Protein AF-A0A2E3DJR0-F1 (afdb_monomer)

Structure (mmCIF, N/CA/C/O backbone):
data_AF-A0A2E3DJR0-F1
#
_entry.id   AF-A0A2E3DJR0-F1
#
loop_
_atom_site.group_PDB
_atom_site.id
_atom_site.type_symbol
_atom_site.label_atom_id
_atom_site.label_alt_id
_atom_site.label_comp_id
_atom_site.label_asym_id
_atom_site.label_entity_id
_atom_site.label_seq_id
_atom_site.pdbx_PDB_ins_code
_atom_site.Cartn_x
_atom_site.Cartn_y
_atom_site.Cartn_z
_atom_site.occupancy
_atom_site.B_iso_or_equiv
_atom_site.auth_seq_id
_atom_site.auth_comp_id
_atom_site.auth_asym_id
_atom_site.auth_atom_id
_atom_site.pdbx_PDB_model_num
ATOM 1 N N . MET A 1 1 ? 48.237 -4.328 -83.470 1.00 43.12 1 MET A N 1
ATOM 2 C CA . MET A 1 1 ? 49.110 -4.967 -82.461 1.00 43.12 1 MET A CA 1
ATOM 3 C C . MET A 1 1 ? 48.408 -4.864 -81.112 1.00 43.12 1 MET A C 1
ATOM 5 O O . MET A 1 1 ? 48.312 -3.779 -80.559 1.00 43.12 1 MET A O 1
ATOM 9 N N . MET A 1 2 ? 47.772 -5.953 -80.677 1.00 40.28 2 MET A N 1
ATOM 10 C CA . MET A 1 2 ? 46.901 -6.005 -79.496 1.00 40.28 2 MET A CA 1
ATOM 11 C C . MET A 1 2 ? 47.723 -6.075 -78.204 1.00 40.28 2 MET A C 1
ATOM 13 O O . MET A 1 2 ? 48.604 -6.924 -78.089 1.00 40.28 2 MET A O 1
ATOM 17 N N . LYS A 1 3 ? 47.372 -5.261 -77.202 1.00 45.25 3 LYS A N 1
ATOM 18 C CA . LYS A 1 3 ? 47.683 -5.527 -75.791 1.00 45.25 3 LYS A CA 1
ATOM 19 C C . LYS A 1 3 ? 46.388 -5.471 -74.976 1.00 45.25 3 LYS A C 1
ATOM 21 O O . LYS A 1 3 ? 45.690 -4.465 -74.969 1.00 45.25 3 LYS A O 1
ATOM 26 N N . ARG A 1 4 ? 46.064 -6.616 -74.366 1.00 49.66 4 ARG A N 1
ATOM 27 C CA . ARG A 1 4 ? 45.073 -6.809 -73.290 1.00 49.66 4 ARG A CA 1
ATOM 28 C C . ARG A 1 4 ? 45.644 -6.283 -71.955 1.00 49.66 4 ARG A C 1
ATOM 30 O O . ARG A 1 4 ? 46.810 -5.910 -71.936 1.00 49.66 4 ARG A O 1
ATOM 37 N N . PHE A 1 5 ? 44.841 -6.385 -70.884 1.00 45.59 5 PHE A N 1
ATOM 38 C CA . PHE A 1 5 ? 45.027 -5.974 -69.468 1.00 45.59 5 PHE A CA 1
ATOM 39 C C . PHE A 1 5 ? 44.335 -4.621 -69.162 1.00 45.59 5 PHE A C 1
ATOM 41 O O . PHE A 1 5 ? 44.555 -3.667 -69.885 1.00 45.59 5 PHE A O 1
ATOM 48 N N . GLN A 1 6 ? 43.464 -4.436 -68.157 1.00 49.47 6 GLN A N 1
ATOM 49 C CA . GLN A 1 6 ? 43.091 -5.269 -67.012 1.00 49.47 6 GLN A CA 1
ATOM 50 C C . GLN A 1 6 ? 41.784 -4.760 -66.349 1.00 49.47 6 GLN A C 1
ATOM 52 O O . GLN A 1 6 ? 41.529 -3.566 -66.278 1.00 49.47 6 GLN A O 1
ATOM 57 N N . LYS A 1 7 ? 40.993 -5.735 -65.889 1.00 44.25 7 LYS A N 1
ATOM 58 C CA . LYS A 1 7 ? 39.809 -5.777 -65.004 1.00 44.25 7 LYS A CA 1
ATOM 59 C C . LYS A 1 7 ? 39.455 -4.577 -64.091 1.00 44.25 7 LYS A C 1
ATOM 61 O O . LYS A 1 7 ? 40.293 -4.064 -63.364 1.00 44.25 7 LYS A O 1
ATOM 66 N N . ASN A 1 8 ? 38.134 -4.361 -64.010 1.00 45.56 8 ASN A N 1
ATOM 67 C CA . ASN A 1 8 ? 37.301 -4.038 -62.838 1.00 45.56 8 ASN A CA 1
ATOM 68 C C . ASN A 1 8 ? 37.725 -2.875 -61.932 1.00 45.56 8 ASN A C 1
ATOM 70 O O . ASN A 1 8 ? 38.408 -3.078 -60.930 1.00 45.56 8 ASN A O 1
ATOM 74 N N . GLN A 1 9 ? 37.160 -1.693 -62.184 1.00 52.41 9 GLN A N 1
ATOM 75 C CA . GLN A 1 9 ? 36.998 -0.703 -61.124 1.00 52.41 9 GLN A CA 1
ATOM 76 C C . GLN A 1 9 ? 35.728 -1.013 -60.332 1.00 52.41 9 GLN A C 1
ATOM 78 O O . GLN A 1 9 ? 34.612 -1.001 -60.848 1.00 52.41 9 GLN A O 1
ATOM 83 N N . LEU A 1 10 ? 35.972 -1.394 -59.082 1.00 44.34 10 LEU A N 1
ATOM 84 C CA . LEU A 1 10 ? 35.004 -1.733 -58.059 1.00 44.34 10 LEU A CA 1
ATOM 85 C C . LEU A 1 10 ? 34.036 -0.574 -57.793 1.00 44.34 10 LEU A C 1
ATOM 87 O O . LEU A 1 10 ? 34.434 0.512 -57.379 1.00 44.34 10 LEU A O 1
ATOM 91 N N . VAL A 1 11 ? 32.750 -0.871 -57.944 1.00 51.12 11 VAL A N 1
ATOM 92 C CA . VAL A 1 11 ? 31.656 -0.167 -57.279 1.00 51.12 11 VAL A CA 1
ATOM 93 C C . VAL A 1 11 ? 31.750 -0.501 -55.788 1.00 51.12 11 VAL A C 1
ATOM 95 O O . VAL A 1 11 ? 31.485 -1.634 -55.397 1.00 51.12 11 VAL A O 1
ATOM 98 N N . VAL A 1 12 ? 32.132 0.463 -54.951 1.00 47.88 12 VAL A N 1
ATOM 99 C CA . VAL A 1 12 ? 31.938 0.386 -53.493 1.00 47.88 12 VAL A CA 1
ATOM 100 C C . VAL A 1 12 ? 31.265 1.678 -53.050 1.00 47.88 12 VAL A C 1
ATOM 102 O O . VAL A 1 12 ? 31.894 2.608 -52.556 1.00 47.88 12 VAL A O 1
ATOM 105 N N . ALA A 1 13 ? 29.954 1.743 -53.273 1.00 49.00 13 ALA A N 1
ATOM 106 C CA . ALA A 1 13 ? 29.084 2.640 -52.530 1.00 49.00 13 ALA A CA 1
ATOM 107 C C . ALA A 1 13 ? 28.866 2.000 -51.152 1.00 49.00 13 ALA A C 1
ATOM 109 O O . ALA A 1 13 ? 28.035 1.108 -50.988 1.00 49.00 13 ALA A O 1
ATOM 110 N N . LEU A 1 14 ? 29.687 2.395 -50.179 1.00 45.75 14 LEU A N 1
ATOM 111 C CA . LEU A 1 14 ? 29.554 1.976 -48.789 1.00 45.75 14 LEU A CA 1
ATOM 112 C C . LEU A 1 14 ? 28.320 2.670 -48.195 1.00 45.75 14 LEU A C 1
ATOM 114 O O . LEU A 1 14 ? 28.383 3.811 -47.742 1.00 45.75 14 LEU A O 1
ATOM 118 N N . VAL A 1 15 ? 27.180 1.983 -48.248 1.00 49.44 15 VAL A N 1
ATOM 119 C CA . VAL A 1 15 ? 25.957 2.350 -47.530 1.00 49.44 15 VAL A CA 1
ATOM 120 C C . VAL A 1 15 ? 26.248 2.216 -46.035 1.00 49.44 15 VAL A C 1
ATOM 122 O O . VAL A 1 15 ? 26.222 1.123 -45.474 1.00 49.44 15 VAL A O 1
ATOM 125 N N . LEU A 1 16 ? 26.562 3.339 -45.391 1.00 49.22 16 LEU A N 1
ATOM 126 C CA . LEU A 1 16 ? 26.589 3.482 -43.937 1.00 49.22 16 LEU A CA 1
ATOM 127 C C .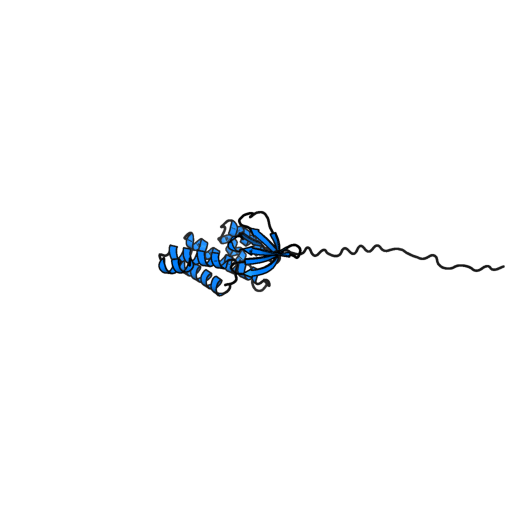 LEU A 1 16 ? 25.137 3.457 -43.439 1.00 49.22 16 LEU A C 1
ATOM 129 O O . LEU A 1 16 ? 24.511 4.488 -43.200 1.00 49.22 16 LEU A O 1
ATOM 133 N N . LEU A 1 17 ? 24.571 2.252 -43.347 1.00 50.41 17 LEU A N 1
ATOM 134 C CA . LEU A 1 17 ? 23.300 2.022 -42.678 1.00 50.41 17 LEU A CA 1
ATOM 135 C C . LEU A 1 17 ? 23.556 2.175 -41.173 1.00 50.41 17 LEU A C 1
ATOM 137 O O . LEU A 1 17 ? 24.049 1.260 -40.514 1.00 50.41 17 LEU A O 1
ATOM 141 N N . VAL A 1 18 ? 23.283 3.364 -40.638 1.00 56.00 18 VAL A N 1
ATOM 142 C CA . VAL A 1 18 ? 23.241 3.593 -39.194 1.00 56.00 18 VAL A CA 1
ATOM 143 C C . VAL A 1 18 ? 22.123 2.711 -38.641 1.00 56.00 18 VAL A C 1
ATOM 145 O O . VAL A 1 18 ? 20.942 3.026 -38.769 1.00 56.00 18 VAL A O 1
ATOM 148 N N . LEU A 1 19 ? 22.500 1.576 -38.050 1.00 48.25 19 LEU A N 1
ATOM 149 C CA . LEU A 1 19 ? 21.639 0.792 -37.174 1.00 48.25 19 LEU A CA 1
ATOM 150 C C . LEU A 1 19 ? 21.361 1.649 -35.936 1.00 48.25 19 LEU A C 1
ATOM 152 O O . LEU A 1 19 ? 22.059 1.548 -34.929 1.00 48.25 19 LEU A O 1
ATOM 156 N N . VAL A 1 20 ? 20.349 2.514 -36.016 1.00 56.41 20 VAL A N 1
ATOM 157 C CA . VAL A 1 20 ? 19.710 3.077 -34.827 1.00 56.41 20 VAL A CA 1
ATOM 158 C C . VAL A 1 20 ? 18.982 1.912 -34.167 1.00 56.41 20 VAL A C 1
ATOM 160 O O . VAL A 1 20 ? 17.817 1.641 -34.440 1.00 56.41 20 VAL A O 1
ATOM 163 N N . GLN A 1 21 ? 19.712 1.144 -33.362 1.00 52.09 21 GLN A N 1
ATOM 164 C CA . GLN A 1 21 ? 19.098 0.200 -32.443 1.00 52.09 21 GLN A CA 1
ATOM 165 C C . GLN A 1 21 ? 18.207 1.039 -31.518 1.00 52.09 21 GLN A C 1
ATOM 167 O O . GLN A 1 21 ? 18.709 2.011 -30.941 1.00 52.09 21 GLN A O 1
ATOM 172 N N . PRO A 1 22 ? 16.906 0.729 -31.376 1.00 49.34 22 PRO A N 1
ATOM 173 C CA . PRO A 1 22 ? 16.128 1.329 -30.314 1.00 49.34 22 PRO A CA 1
ATOM 174 C C . PRO A 1 22 ? 16.810 0.928 -29.009 1.00 49.34 22 PRO A C 1
ATOM 176 O O . PRO A 1 22 ? 16.832 -0.244 -28.632 1.00 49.34 22 PRO A O 1
ATOM 179 N N . VAL A 1 23 ? 17.417 1.900 -28.331 1.00 51.25 23 VAL A N 1
ATOM 180 C CA . VAL A 1 23 ? 17.725 1.748 -26.917 1.00 51.25 23 VAL A CA 1
ATOM 181 C C . VAL A 1 23 ? 16.357 1.660 -26.261 1.00 51.25 23 VAL A C 1
ATOM 183 O O . VAL A 1 23 ? 15.713 2.681 -26.028 1.00 51.25 23 VAL A O 1
ATOM 186 N N . PHE A 1 24 ? 15.865 0.440 -26.043 1.00 51.91 24 PHE A N 1
ATOM 187 C CA . PHE A 1 24 ? 14.798 0.220 -25.084 1.00 51.91 24 PHE A CA 1
ATOM 188 C C . PHE A 1 24 ? 15.370 0.714 -23.761 1.00 51.91 24 PHE A C 1
ATOM 190 O O . PHE A 1 24 ? 16.171 0.028 -23.127 1.00 51.91 24 PHE A O 1
ATOM 197 N N . GLY A 1 25 ? 15.067 1.967 -23.412 1.00 51.81 25 GLY A N 1
ATOM 198 C CA . GLY A 1 25 ? 15.392 2.499 -22.103 1.00 51.81 25 GLY A CA 1
ATOM 199 C C . GLY A 1 25 ? 14.817 1.510 -21.107 1.00 51.81 25 GLY A C 1
ATOM 200 O O . GLY A 1 25 ? 13.616 1.253 -21.138 1.00 51.81 25 GLY A O 1
ATOM 201 N N . GLN A 1 26 ? 15.684 0.881 -20.318 1.00 59.50 26 GLN A N 1
ATOM 202 C CA . GLN A 1 26 ? 15.261 -0.087 -19.323 1.00 59.50 26 GLN A CA 1
ATOM 203 C C . GLN A 1 26 ? 14.260 0.629 -18.415 1.00 59.50 26 GLN A C 1
ATOM 205 O O . GLN A 1 26 ? 14.624 1.576 -17.710 1.00 59.50 26 GLN A O 1
ATOM 210 N N . VAL A 1 27 ? 12.981 0.262 -18.530 1.00 75.94 27 VAL A N 1
ATOM 211 C CA . VAL A 1 27 ? 11.931 0.839 -17.698 1.00 75.94 27 VAL A CA 1
ATOM 212 C C . VAL A 1 27 ? 12.215 0.319 -16.298 1.00 75.94 27 VAL A C 1
ATOM 214 O O . VAL A 1 27 ? 12.139 -0.879 -16.047 1.00 75.94 27 VAL A O 1
ATOM 217 N N . ASN A 1 28 ? 12.683 1.216 -15.438 1.00 91.06 28 ASN A N 1
ATOM 218 C CA . ASN A 1 28 ? 13.144 0.887 -14.100 1.00 91.06 28 ASN A CA 1
ATOM 219 C C . ASN A 1 28 ? 12.103 1.343 -13.084 1.00 91.06 28 ASN A C 1
ATOM 221 O O . ASN A 1 28 ? 11.595 2.468 -13.173 1.00 91.06 28 ASN A O 1
ATOM 225 N N . ASP A 1 29 ? 11.861 0.495 -12.096 1.00 96.12 29 ASP A N 1
ATOM 226 C CA . ASP A 1 29 ? 11.145 0.849 -10.885 1.00 96.12 29 ASP A CA 1
ATOM 227 C C . ASP A 1 29 ? 11.913 1.935 -10.128 1.00 96.12 29 ASP A C 1
ATOM 229 O O . ASP A 1 29 ? 13.136 2.098 -10.254 1.00 96.12 29 ASP A O 1
ATOM 233 N N . GLN A 1 30 ? 11.180 2.712 -9.340 1.00 97.06 30 GLN A N 1
ATOM 234 C CA . GLN A 1 30 ? 11.731 3.813 -8.562 1.00 97.06 30 GLN A CA 1
ATOM 235 C C . GLN A 1 30 ? 11.320 3.653 -7.105 1.00 97.06 30 GLN A C 1
ATOM 237 O O . GLN A 1 30 ? 10.151 3.818 -6.759 1.00 97.06 30 GLN A O 1
ATOM 242 N N . VAL A 1 31 ? 12.293 3.371 -6.243 1.00 97.88 31 VAL A N 1
ATOM 243 C CA . VAL A 1 31 ? 12.079 3.306 -4.796 1.00 97.88 31 VAL A CA 1
ATOM 244 C C . VAL A 1 31 ? 12.511 4.625 -4.174 1.00 97.88 31 VAL A C 1
ATOM 246 O O . VAL A 1 31 ? 13.640 5.079 -4.375 1.00 97.88 31 VAL A O 1
ATOM 249 N N . TYR A 1 32 ? 11.618 5.239 -3.406 1.00 97.81 32 TYR A N 1
ATOM 250 C CA . TYR A 1 32 ? 11.895 6.466 -2.667 1.00 97.81 32 TYR A CA 1
ATOM 251 C C . TYR A 1 32 ? 11.986 6.145 -1.183 1.00 97.81 32 TYR A C 1
ATOM 253 O O . TYR A 1 32 ? 11.074 5.536 -0.624 1.00 97.81 32 TYR A O 1
ATOM 261 N N . LEU A 1 33 ? 13.062 6.581 -0.533 1.00 97.88 33 LEU A N 1
ATOM 262 C CA . LEU A 1 33 ? 13.233 6.408 0.907 1.00 97.88 33 LEU A CA 1
ATOM 263 C C . LEU A 1 33 ? 12.606 7.571 1.673 1.00 97.88 33 LEU A C 1
ATOM 265 O O . LEU A 1 33 ? 12.585 8.706 1.194 1.00 97.88 33 LEU A O 1
ATOM 269 N N . LYS A 1 34 ? 12.158 7.306 2.902 1.00 96.50 34 LYS A N 1
ATOM 270 C CA . LYS A 1 34 ? 11.658 8.326 3.836 1.00 96.50 34 LYS A CA 1
ATOM 271 C C . LYS A 1 34 ? 12.713 9.399 4.130 1.00 96.50 34 LYS A C 1
ATOM 273 O O . LYS A 1 34 ? 12.370 10.567 4.268 1.00 96.50 34 LYS A O 1
ATOM 278 N N . SER A 1 35 ? 13.993 9.022 4.170 1.00 97.00 35 SER A N 1
ATOM 279 C CA . SER A 1 35 ? 15.119 9.946 4.371 1.00 97.00 35 SER A CA 1
ATOM 280 C C . SER A 1 35 ? 15.412 10.843 3.162 1.00 97.00 35 SER A C 1
ATOM 282 O O . SER A 1 35 ? 16.007 11.904 3.325 1.00 97.00 35 SER A O 1
ATOM 284 N N . SER A 1 36 ? 14.995 10.444 1.957 1.00 95.69 36 SER A N 1
ATOM 285 C CA . SER A 1 36 ? 15.273 11.159 0.705 1.00 95.69 36 SER A CA 1
ATOM 286 C C . SER A 1 36 ? 14.074 11.087 -0.259 1.00 95.69 36 SER A C 1
ATOM 288 O O . SER A 1 36 ? 14.179 10.548 -1.362 1.00 95.69 36 SER A O 1
ATOM 290 N N . PRO A 1 37 ? 12.906 11.652 0.102 1.00 92.19 37 PRO A N 1
ATOM 291 C CA . PRO A 1 37 ? 11.634 11.398 -0.588 1.00 92.19 37 PRO A CA 1
ATOM 292 C C . PRO A 1 37 ? 11.545 11.983 -2.008 1.00 92.19 37 PRO A C 1
ATOM 294 O O . PRO A 1 37 ? 10.581 11.705 -2.731 1.00 92.19 37 PRO A O 1
ATOM 297 N N . LYS A 1 38 ? 12.520 12.809 -2.406 1.00 94.12 38 LYS A N 1
ATOM 298 C CA . LYS A 1 38 ? 12.639 13.421 -3.740 1.00 94.12 38 LYS A CA 1
ATOM 299 C C . LYS A 1 38 ? 13.646 12.702 -4.642 1.00 94.12 38 LYS A C 1
ATOM 301 O O . LYS A 1 38 ? 13.663 12.957 -5.841 1.00 94.12 38 LYS A O 1
ATOM 306 N N . GLU A 1 39 ? 14.450 11.800 -4.087 1.00 96.06 39 GLU A N 1
ATOM 307 C CA . GLU A 1 39 ? 15.501 11.084 -4.806 1.00 96.06 39 GLU A CA 1
ATOM 308 C C . GLU A 1 39 ? 15.107 9.617 -4.964 1.00 96.06 39 GLU A C 1
ATOM 310 O O . GLU A 1 39 ? 14.817 8.925 -3.988 1.00 96.06 39 GLU A O 1
ATOM 315 N N . ALA A 1 40 ? 15.070 9.154 -6.212 1.00 95.88 40 ALA A N 1
ATOM 316 C CA . ALA A 1 40 ? 14.724 7.779 -6.542 1.00 95.88 40 ALA A CA 1
ATOM 317 C C . ALA A 1 40 ? 15.974 6.905 -6.624 1.00 95.88 40 ALA A C 1
ATOM 319 O O . ALA A 1 40 ? 16.923 7.233 -7.342 1.00 95.88 40 ALA A O 1
ATOM 320 N N . ILE A 1 41 ? 15.921 5.735 -5.995 1.00 95.88 41 ILE A N 1
ATOM 321 C CA . ILE A 1 41 ? 16.797 4.618 -6.335 1.00 95.88 41 ILE A CA 1
ATOM 322 C C . ILE A 1 41 ? 16.130 3.883 -7.497 1.00 95.88 41 ILE A C 1
ATOM 324 O O . ILE A 1 41 ? 15.015 3.386 -7.358 1.00 95.88 41 ILE A O 1
ATOM 328 N N . ARG A 1 42 ? 16.798 3.858 -8.652 1.00 96.25 42 ARG A N 1
ATOM 329 C CA . ARG A 1 42 ? 16.266 3.280 -9.891 1.00 96.25 42 ARG A CA 1
ATOM 330 C C . ARG A 1 42 ? 16.844 1.887 -10.122 1.00 96.25 42 ARG A C 1
ATOM 332 O O . ARG A 1 42 ? 18.059 1.716 -10.027 1.00 96.25 42 ARG A O 1
ATOM 339 N N . GLY A 1 43 ? 15.997 0.921 -10.454 1.00 95.50 43 GLY A N 1
ATOM 340 C CA . GLY A 1 43 ? 16.416 -0.444 -10.773 1.00 95.50 43 GLY A CA 1
ATOM 341 C C . GLY A 1 43 ? 15.237 -1.349 -11.108 1.00 95.50 43 GLY A C 1
ATOM 342 O O . GLY A 1 43 ? 14.118 -0.869 -11.226 1.00 95.50 43 GLY A O 1
ATOM 343 N N . LEU A 1 44 ? 15.495 -2.646 -11.247 1.00 95.00 44 LEU A N 1
ATOM 344 C CA . LEU A 1 44 ? 14.447 -3.663 -11.356 1.00 95.00 44 LEU A CA 1
ATOM 345 C C . LEU A 1 44 ? 14.166 -4.240 -9.970 1.00 95.00 44 LEU A C 1
ATOM 347 O O . LEU A 1 44 ? 15.116 -4.596 -9.269 1.00 95.00 44 LEU A O 1
ATOM 351 N N . ILE A 1 45 ? 12.905 -4.337 -9.564 1.00 96.19 45 ILE A N 1
ATOM 352 C CA . ILE A 1 45 ? 12.552 -5.057 -8.338 1.00 96.19 45 ILE A CA 1
ATOM 353 C C . ILE A 1 45 ? 12.682 -6.560 -8.594 1.00 96.19 45 ILE A C 1
ATOM 355 O O . ILE A 1 45 ? 12.052 -7.115 -9.491 1.00 96.19 45 ILE A O 1
ATOM 359 N N . ASP A 1 46 ? 13.531 -7.209 -7.802 1.00 95.75 46 ASP A N 1
ATOM 360 C CA . ASP A 1 46 ? 13.744 -8.655 -7.841 1.00 95.75 46 ASP A CA 1
ATOM 361 C C . ASP A 1 46 ? 12.799 -9.380 -6.875 1.00 95.75 46 ASP A C 1
ATOM 363 O O . ASP A 1 46 ? 12.338 -10.479 -7.183 1.00 95.75 46 ASP A O 1
ATOM 367 N N . ASP A 1 47 ? 12.525 -8.780 -5.711 1.00 97.44 47 ASP A N 1
ATOM 368 C CA . ASP A 1 47 ? 11.679 -9.370 -4.673 1.00 97.44 47 ASP A CA 1
ATOM 369 C C . ASP A 1 47 ? 11.083 -8.315 -3.724 1.00 97.44 47 ASP A C 1
ATOM 371 O O . ASP A 1 47 ? 11.673 -7.249 -3.514 1.00 97.44 47 ASP A O 1
ATOM 375 N N . ILE A 1 48 ? 9.929 -8.637 -3.132 1.00 98.12 48 ILE A N 1
ATOM 376 C CA . ILE A 1 48 ? 9.248 -7.841 -2.102 1.00 98.12 48 ILE A CA 1
ATOM 377 C C . ILE A 1 48 ? 8.757 -8.775 -0.996 1.00 98.12 48 ILE A C 1
ATOM 379 O O . ILE A 1 48 ? 8.071 -9.764 -1.253 1.00 98.12 48 ILE A O 1
ATOM 383 N N . THR A 1 49 ? 9.074 -8.406 0.240 1.00 97.81 49 THR A N 1
ATOM 384 C CA . THR A 1 49 ? 8.568 -9.008 1.473 1.00 97.81 49 THR A CA 1
ATOM 385 C C . THR A 1 49 ? 8.041 -7.913 2.406 1.00 97.81 49 THR A C 1
ATOM 387 O O . THR A 1 49 ? 8.268 -6.717 2.190 1.00 97.81 49 THR A O 1
ATOM 390 N N . SER A 1 50 ? 7.399 -8.311 3.506 1.00 97.44 50 SER A N 1
ATOM 391 C CA . SER A 1 50 ? 6.895 -7.364 4.504 1.00 97.44 50 SER A CA 1
ATOM 392 C C . SER A 1 50 ? 7.985 -6.544 5.190 1.00 97.44 50 SER A C 1
ATOM 394 O O . SER A 1 50 ? 7.720 -5.444 5.671 1.00 97.44 50 SER A O 1
ATOM 396 N N . THR A 1 51 ? 9.227 -7.029 5.201 1.00 97.88 51 THR A N 1
ATOM 397 C CA . THR A 1 51 ? 10.348 -6.374 5.887 1.00 97.88 51 THR A CA 1
ATOM 398 C C . THR A 1 51 ? 11.410 -5.827 4.941 1.00 97.88 51 THR A C 1
ATOM 400 O O . THR A 1 51 ? 12.175 -4.947 5.341 1.00 97.88 51 THR A O 1
ATOM 403 N N . GLU A 1 52 ? 11.456 -6.294 3.694 1.00 98.25 52 GLU A N 1
ATOM 404 C CA . GLU A 1 52 ? 12.502 -5.944 2.739 1.00 98.25 52 GLU A CA 1
ATOM 405 C C . GLU A 1 52 ? 12.006 -5.902 1.287 1.00 98.25 52 GLU A C 1
ATOM 407 O O . GLU A 1 52 ? 11.246 -6.763 0.848 1.00 98.25 52 GLU A O 1
ATOM 412 N N . VAL A 1 53 ? 12.534 -4.948 0.519 1.00 98.38 53 VAL A N 1
ATOM 413 C CA . VAL A 1 53 ? 12.456 -4.877 -0.944 1.00 98.38 53 VAL A CA 1
ATOM 414 C C . VAL A 1 53 ? 13.857 -5.036 -1.527 1.00 98.38 53 VAL A C 1
ATOM 416 O O . VAL A 1 53 ? 14.789 -4.315 -1.151 1.00 98.38 53 VAL A O 1
ATOM 419 N N . VAL A 1 54 ? 14.013 -5.958 -2.477 1.00 98.06 54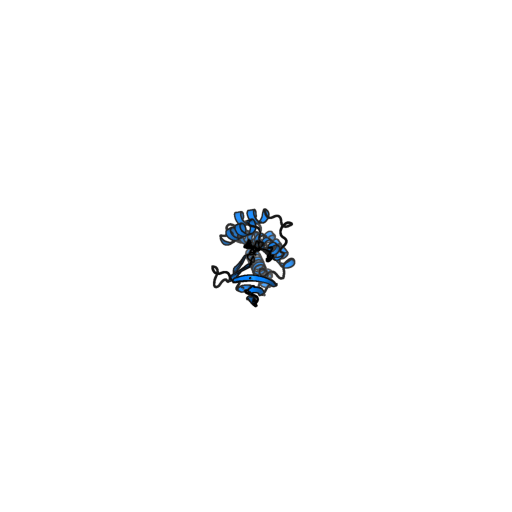 VAL A N 1
ATOM 420 C CA . VAL A 1 54 ? 15.274 -6.199 -3.184 1.00 98.06 54 VAL A CA 1
ATOM 421 C C . VAL A 1 54 ? 15.209 -5.540 -4.555 1.00 98.06 54 VAL A C 1
ATOM 423 O O . VAL A 1 54 ? 14.464 -5.966 -5.432 1.00 98.06 54 VAL A O 1
ATOM 426 N N . LEU A 1 55 ? 16.019 -4.502 -4.751 1.00 97.44 55 LEU A N 1
ATOM 427 C CA . LEU A 1 55 ? 16.113 -3.753 -6.001 1.00 97.44 55 LEU A CA 1
ATOM 428 C C . LEU A 1 55 ? 17.477 -3.985 -6.654 1.00 97.44 55 LEU A C 1
ATOM 430 O O . LEU A 1 55 ? 18.515 -3.701 -6.057 1.00 97.44 55 LEU A O 1
ATOM 434 N N . ARG A 1 56 ? 17.503 -4.424 -7.908 1.00 96.12 56 ARG A N 1
ATOM 435 C CA . ARG A 1 56 ? 18.726 -4.556 -8.700 1.00 96.12 56 ARG A CA 1
ATOM 436 C C . ARG A 1 56 ? 19.046 -3.250 -9.420 1.00 96.12 56 ARG A C 1
ATOM 438 O O . ARG A 1 56 ? 18.453 -2.930 -10.449 1.00 96.12 56 ARG A O 1
ATOM 445 N N . ALA A 1 57 ? 20.023 -2.511 -8.903 1.00 93.88 57 ALA A N 1
ATOM 446 C CA . ALA A 1 57 ? 20.497 -1.254 -9.479 1.00 93.88 57 ALA A CA 1
ATOM 447 C C . ALA A 1 57 ? 21.877 -1.455 -10.118 1.00 93.88 57 ALA A C 1
ATOM 449 O O . ALA A 1 57 ? 22.813 -1.915 -9.463 1.00 93.88 57 ALA A O 1
ATOM 450 N N . ASN A 1 58 ? 22.022 -1.112 -11.403 1.00 89.69 58 ASN A N 1
ATOM 451 C CA . ASN A 1 58 ? 23.274 -1.282 -12.157 1.00 89.69 58 ASN A CA 1
ATOM 452 C C . ASN A 1 58 ? 23.863 -2.707 -12.039 1.00 89.69 58 ASN A C 1
ATOM 454 O O . ASN A 1 58 ? 25.067 -2.879 -11.862 1.00 89.69 58 ASN A O 1
ATOM 458 N N . GLY A 1 59 ? 22.997 -3.727 -12.064 1.00 90.25 59 GLY A N 1
ATOM 459 C CA . GLY A 1 59 ? 23.381 -5.140 -11.951 1.00 90.25 59 GLY A CA 1
ATOM 460 C C . GLY A 1 59 ? 23.652 -5.645 -10.529 1.00 90.25 59 GLY A C 1
ATOM 461 O O . GLY A 1 59 ? 23.809 -6.848 -10.353 1.00 90.25 59 GLY A O 1
ATOM 462 N N . ASN A 1 60 ? 23.654 -4.774 -9.515 1.00 93.62 60 ASN A N 1
ATOM 463 C CA . ASN A 1 60 ? 23.912 -5.160 -8.128 1.00 93.62 60 ASN A CA 1
ATOM 464 C C . ASN A 1 60 ? 22.612 -5.184 -7.309 1.00 93.62 60 ASN A C 1
ATOM 466 O O . ASN A 1 60 ? 21.857 -4.207 -7.356 1.00 93.62 60 ASN A O 1
ATOM 470 N N . PRO A 1 61 ? 22.339 -6.253 -6.539 1.00 96.38 61 PRO A N 1
ATOM 471 C CA . PRO A 1 61 ? 21.191 -6.290 -5.645 1.00 96.38 61 PRO A CA 1
ATOM 472 C C . PRO A 1 61 ? 21.401 -5.331 -4.469 1.00 96.38 61 PRO A C 1
ATOM 474 O O . PRO A 1 61 ? 22.428 -5.361 -3.788 1.00 96.38 61 PRO A O 1
ATOM 477 N N . ARG A 1 62 ? 20.401 -4.494 -4.208 1.00 97.06 62 ARG A N 1
ATOM 478 C CA . ARG A 1 62 ? 20.319 -3.601 -3.056 1.00 97.06 62 ARG A CA 1
ATOM 479 C C . ARG A 1 62 ? 19.102 -3.985 -2.228 1.00 97.06 62 ARG A C 1
ATOM 481 O O . ARG A 1 62 ? 17.977 -3.922 -2.710 1.00 97.06 62 ARG A O 1
ATOM 488 N N . ARG A 1 63 ? 19.347 -4.357 -0.976 1.00 98.00 63 ARG A N 1
ATOM 489 C CA . ARG A 1 63 ? 18.315 -4.674 0.013 1.00 98.00 63 ARG A CA 1
ATOM 490 C C . ARG A 1 63 ? 17.885 -3.398 0.730 1.00 98.00 63 ARG A C 1
ATOM 492 O O . ARG A 1 63 ? 18.738 -2.653 1.215 1.00 98.00 63 ARG A O 1
ATOM 499 N N . LEU A 1 64 ? 16.588 -3.118 0.735 1.00 98.19 64 LEU A N 1
ATOM 500 C CA . LEU A 1 64 ? 15.985 -1.925 1.324 1.00 98.19 64 LEU A CA 1
ATOM 501 C C . LEU A 1 64 ? 14.952 -2.361 2.358 1.00 98.19 64 LEU A C 1
ATOM 503 O O . LEU A 1 64 ? 14.025 -3.083 2.014 1.00 98.19 64 LEU A O 1
ATOM 507 N N . ALA A 1 65 ? 15.085 -1.915 3.604 1.00 98.12 65 ALA A N 1
ATOM 508 C CA . ALA A 1 65 ? 14.108 -2.245 4.636 1.00 98.12 65 ALA A CA 1
ATOM 509 C C . ALA A 1 65 ? 12.771 -1.536 4.357 1.00 98.12 65 ALA A C 1
ATOM 511 O O . ALA A 1 65 ? 12.755 -0.322 4.134 1.00 98.12 65 ALA A O 1
ATOM 512 N N . SER A 1 66 ? 11.651 -2.263 4.407 1.00 97.31 66 SER A N 1
ATOM 513 C CA . SER A 1 66 ? 10.318 -1.731 4.073 1.00 97.31 66 SER A CA 1
ATOM 514 C C . SER A 1 66 ? 9.942 -0.525 4.937 1.00 97.31 66 SER A C 1
ATOM 516 O O . SER A 1 66 ? 9.416 0.467 4.438 1.00 97.31 66 SER A O 1
ATOM 518 N N . ASN A 1 67 ? 10.335 -0.522 6.216 1.00 95.88 67 ASN A N 1
ATOM 519 C CA . ASN A 1 67 ? 10.093 0.599 7.128 1.00 95.88 67 ASN A CA 1
ATOM 520 C C . ASN A 1 67 ? 10.823 1.904 6.741 1.00 95.88 67 ASN A C 1
ATOM 522 O O . ASN A 1 67 ? 10.442 2.976 7.221 1.00 95.88 67 ASN A O 1
ATOM 526 N N . GLN A 1 68 ? 11.841 1.842 5.877 1.00 97.31 68 GLN A N 1
ATOM 527 C CA . GLN A 1 68 ? 12.564 3.000 5.340 1.00 97.31 68 GLN A CA 1
ATOM 528 C C . GLN A 1 68 ? 11.998 3.484 4.003 1.00 97.31 68 GLN A C 1
ATOM 530 O O . GLN A 1 68 ? 12.340 4.586 3.566 1.00 97.31 68 GLN A O 1
ATOM 535 N N . ILE A 1 69 ? 11.152 2.693 3.345 1.00 98.00 69 ILE A N 1
ATOM 536 C CA . ILE A 1 69 ? 10.570 3.021 2.045 1.00 98.00 69 ILE A CA 1
ATOM 537 C C . ILE A 1 69 ? 9.378 3.954 2.258 1.00 98.00 69 ILE A C 1
ATOM 539 O O . ILE A 1 69 ? 8.545 3.754 3.135 1.00 98.00 69 ILE A O 1
ATOM 543 N N . SER A 1 70 ? 9.331 5.031 1.477 1.00 96.12 70 SER A N 1
ATOM 544 C CA . SER A 1 70 ? 8.204 5.964 1.443 1.00 96.12 70 SER A CA 1
ATOM 545 C C . SER A 1 70 ? 7.184 5.579 0.380 1.00 96.12 70 SER A C 1
ATOM 547 O O . SER A 1 70 ? 5.998 5.794 0.592 1.00 96.12 70 SER A O 1
ATOM 549 N N . ARG A 1 71 ? 7.648 5.118 -0.784 1.00 96.69 71 ARG A N 1
ATOM 550 C CA . ARG A 1 71 ? 6.808 4.654 -1.892 1.00 96.69 71 ARG A CA 1
ATOM 551 C C . ARG A 1 71 ? 7.650 3.915 -2.919 1.00 96.69 71 ARG A C 1
ATOM 553 O O . ARG A 1 71 ? 8.852 4.186 -3.052 1.00 96.69 71 ARG A O 1
ATOM 560 N N . ILE A 1 72 ? 6.979 3.086 -3.702 1.00 97.62 72 ILE A N 1
ATOM 561 C CA . ILE A 1 72 ? 7.510 2.481 -4.915 1.00 97.62 72 ILE A CA 1
ATOM 562 C C . ILE A 1 72 ? 6.704 3.025 -6.094 1.00 97.62 72 ILE A C 1
ATOM 564 O O . ILE A 1 72 ? 5.487 3.151 -6.031 1.00 97.62 72 ILE A O 1
ATOM 568 N N . GLN A 1 73 ? 7.386 3.401 -7.168 1.00 96.56 73 GLN A N 1
ATOM 569 C CA . GLN A 1 73 ? 6.753 3.663 -8.452 1.00 96.56 73 GLN A CA 1
ATOM 570 C C . GLN A 1 73 ? 7.200 2.574 -9.419 1.00 96.56 73 GLN A C 1
ATOM 572 O O . GLN A 1 73 ? 8.352 2.571 -9.859 1.00 96.56 73 GLN A O 1
ATOM 577 N N . PHE A 1 74 ? 6.279 1.669 -9.733 1.00 95.75 74 PHE A N 1
ATOM 578 C CA . PHE A 1 74 ? 6.530 0.562 -10.644 1.00 95.75 74 PHE A CA 1
ATOM 579 C C . PHE A 1 74 ? 6.653 1.053 -12.085 1.00 95.75 74 PHE A C 1
ATOM 581 O O . PHE A 1 74 ? 5.880 1.896 -12.546 1.00 95.75 74 PHE A O 1
ATOM 588 N N . ALA A 1 75 ? 7.628 0.503 -12.798 1.00 92.31 75 ALA A N 1
ATOM 589 C CA . ALA A 1 75 ? 7.922 0.792 -14.196 1.00 92.31 75 ALA A CA 1
ATOM 590 C C . ALA A 1 75 ? 6.700 0.607 -15.111 1.00 92.31 75 ALA A C 1
ATOM 592 O O . ALA A 1 75 ? 6.433 1.443 -15.972 1.00 92.31 75 ALA A O 1
ATOM 593 N N . ASN A 1 76 ? 5.956 -0.478 -14.892 1.00 88.31 76 ASN A N 1
ATOM 594 C CA . ASN A 1 76 ? 4.832 -0.902 -15.728 1.00 88.31 76 ASN A CA 1
ATOM 595 C C . ASN A 1 76 ? 3.464 -0.518 -15.135 1.00 88.31 76 ASN A C 1
ATOM 597 O O . ASN A 1 76 ? 2.441 -1.070 -15.537 1.00 88.31 76 ASN A O 1
ATOM 601 N N . ALA A 1 77 ? 3.432 0.401 -14.164 1.00 92.06 77 ALA A N 1
ATOM 602 C CA . ALA A 1 77 ? 2.184 0.889 -13.588 1.00 92.06 77 ALA A CA 1
ATOM 603 C C . ALA A 1 77 ? 1.336 1.633 -14.642 1.00 92.06 77 ALA A C 1
ATOM 605 O O . ALA A 1 77 ? 1.876 2.475 -15.370 1.00 92.06 77 ALA A O 1
ATOM 606 N N . PRO A 1 78 ? 0.010 1.402 -14.693 1.00 94.12 78 PRO A N 1
ATOM 607 C CA . PRO A 1 78 ? -0.898 2.217 -15.494 1.00 94.12 78 PRO A CA 1
ATOM 608 C C . PRO A 1 78 ? -0.787 3.706 -15.139 1.00 94.12 78 PRO A C 1
ATOM 610 O O . PRO A 1 78 ? -0.558 4.066 -13.981 1.00 94.12 78 PRO A O 1
ATOM 613 N N . ALA A 1 79 ? -1.004 4.587 -16.118 1.00 93.62 79 ALA A N 1
ATOM 614 C CA . ALA A 1 79 ? -0.962 6.035 -15.893 1.00 93.62 79 ALA A CA 1
ATOM 615 C C . ALA A 1 79 ? -1.955 6.484 -14.805 1.00 93.62 79 ALA A C 1
ATOM 617 O O . ALA A 1 79 ? -1.623 7.345 -13.988 1.00 93.62 79 ALA A O 1
ATOM 618 N N . ASP A 1 80 ? -3.124 5.847 -14.749 1.00 94.62 80 ASP A N 1
ATOM 619 C CA . ASP A 1 80 ? -4.162 6.130 -13.756 1.00 94.62 80 ASP A CA 1
ATOM 620 C C . ASP A 1 80 ? -3.694 5.804 -12.332 1.00 94.62 80 ASP A C 1
ATOM 622 O O . ASP A 1 80 ? -3.962 6.576 -11.412 1.00 94.62 80 ASP A O 1
ATOM 626 N N . LEU A 1 81 ? -2.891 4.745 -12.145 1.00 97.19 81 LEU A N 1
ATOM 627 C CA . LEU A 1 81 ? -2.272 4.455 -10.847 1.00 97.19 81 LEU A CA 1
ATOM 628 C C . LEU A 1 81 ? -1.287 5.559 -10.449 1.00 97.19 81 LEU A C 1
ATOM 630 O O . LEU A 1 81 ? -1.274 5.989 -9.299 1.00 97.19 81 LEU A O 1
ATOM 634 N N . LEU A 1 82 ? -0.482 6.069 -11.387 1.00 94.94 82 LEU A N 1
ATOM 635 C CA . LEU A 1 82 ? 0.460 7.156 -11.093 1.00 94.94 82 LEU A CA 1
ATOM 636 C C . LEU A 1 82 ? -0.262 8.436 -10.648 1.00 94.94 82 LEU A C 1
ATOM 638 O O . LEU A 1 82 ? 0.186 9.107 -9.710 1.00 94.94 82 LEU A O 1
ATOM 642 N N . GLN A 1 83 ? -1.377 8.765 -11.305 1.00 96.44 83 GLN A N 1
ATOM 643 C CA . GLN A 1 83 ? -2.212 9.914 -10.954 1.00 96.44 83 GLN A CA 1
ATOM 644 C C . GLN A 1 83 ? -2.902 9.709 -9.602 1.00 96.44 83 GLN A C 1
ATOM 646 O O . GLN A 1 83 ? -2.779 10.565 -8.720 1.00 96.44 83 GLN A O 1
ATOM 651 N N . ALA A 1 84 ? -3.531 8.551 -9.392 1.00 98.06 84 ALA A N 1
ATOM 652 C CA . ALA A 1 84 ? -4.189 8.217 -8.137 1.00 98.06 84 ALA A CA 1
ATOM 653 C C . ALA A 1 84 ? -3.208 8.190 -6.957 1.00 98.06 84 ALA A C 1
ATOM 655 O O . ALA A 1 84 ? -3.503 8.738 -5.899 1.00 98.06 84 ALA A O 1
ATOM 656 N N . ALA A 1 85 ? -1.998 7.655 -7.141 1.00 97.31 85 ALA A N 1
ATOM 657 C CA . ALA A 1 85 ? -0.947 7.678 -6.126 1.00 97.31 85 ALA A CA 1
ATOM 658 C C . ALA A 1 85 ? -0.500 9.105 -5.790 1.00 97.31 85 ALA A C 1
ATOM 660 O O . ALA A 1 85 ? -0.155 9.404 -4.645 1.00 97.31 85 ALA A O 1
ATOM 661 N N . ALA A 1 86 ? -0.508 10.017 -6.764 1.00 96.44 86 ALA A N 1
ATOM 662 C CA . ALA A 1 86 ? -0.241 11.424 -6.504 1.00 96.44 86 ALA A CA 1
ATOM 663 C C . ALA A 1 86 ? -1.364 12.090 -5.694 1.00 96.44 86 ALA A C 1
ATOM 665 O O . ALA A 1 86 ? -1.046 12.838 -4.772 1.00 96.44 86 ALA A O 1
ATOM 666 N N . ALA A 1 87 ? -2.632 11.803 -5.999 1.00 98.12 87 ALA A N 1
ATOM 667 C CA . ALA A 1 87 ? -3.782 12.282 -5.230 1.00 98.12 87 ALA A CA 1
ATOM 668 C C . ALA A 1 87 ? -3.802 11.708 -3.802 1.00 98.12 87 ALA A C 1
ATOM 670 O O . ALA A 1 87 ? -3.942 12.461 -2.840 1.00 98.12 87 ALA A O 1
ATOM 671 N N . TYR A 1 88 ? -3.541 10.405 -3.650 1.00 98.00 88 TYR A N 1
ATOM 672 C CA . TYR A 1 88 ? -3.447 9.716 -2.360 1.00 98.00 88 TYR A CA 1
ATOM 673 C C . TYR A 1 88 ? -2.419 10.380 -1.434 1.00 98.00 88 TYR A C 1
ATOM 675 O O . TYR A 1 88 ? -2.718 10.680 -0.283 1.00 98.00 88 TYR A O 1
ATOM 683 N N . ARG A 1 89 ? -1.228 10.714 -1.954 1.00 95.12 89 ARG A N 1
ATOM 684 C CA . ARG A 1 89 ? -0.183 11.424 -1.188 1.00 95.12 89 ARG A CA 1
ATOM 685 C C . ARG A 1 89 ? -0.549 12.855 -0.795 1.00 95.12 89 ARG A C 1
ATOM 687 O O . ARG A 1 89 ? 0.098 13.413 0.083 1.00 95.12 89 ARG A O 1
ATOM 694 N N . ARG A 1 90 ? -1.519 13.465 -1.475 1.00 96.56 90 ARG A N 1
ATOM 695 C CA . ARG A 1 90 ? -2.067 14.788 -1.141 1.00 96.56 90 ARG A CA 1
ATOM 696 C C . ARG A 1 90 ? -3.330 14.685 -0.283 1.00 96.56 90 ARG A C 1
ATOM 698 O O . ARG A 1 90 ? -4.014 15.690 -0.132 1.00 96.56 90 ARG A O 1
ATOM 705 N N . GLU A 1 91 ? -3.656 13.486 0.211 1.00 96.38 91 GLU A N 1
ATOM 706 C CA . GLU A 1 91 ? -4.860 13.190 1.003 1.00 96.38 91 GLU A CA 1
ATOM 707 C C . GLU A 1 91 ? -6.171 13.488 0.252 1.00 96.38 91 GLU A C 1
ATOM 709 O O . GLU A 1 91 ? -7.245 13.616 0.833 1.00 96.38 91 GLU A O 1
ATOM 714 N N . GLN A 1 92 ?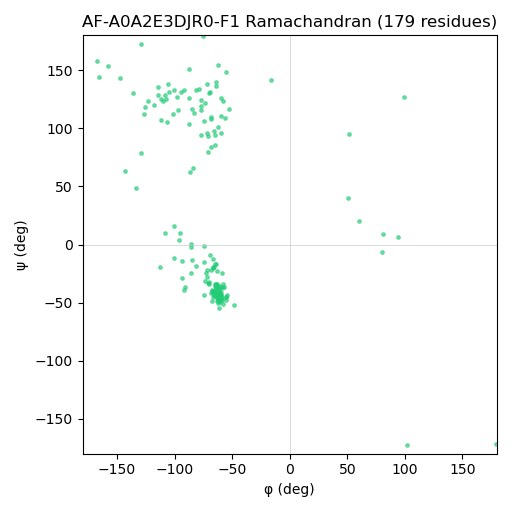 -6.111 13.551 -1.080 1.00 97.69 92 GLN A N 1
ATOM 715 C CA . GLN A 1 92 ? -7.274 13.725 -1.947 1.00 97.69 92 GLN A CA 1
ATOM 716 C C . GLN A 1 92 ? -7.925 12.361 -2.202 1.00 97.69 92 GLN A C 1
ATOM 718 O O . GLN A 1 92 ? -7.906 11.838 -3.317 1.00 97.69 92 GLN A O 1
ATOM 723 N N . PHE A 1 93 ? -8.467 11.752 -1.146 1.00 97.38 93 PHE A N 1
ATOM 724 C CA . PHE A 1 93 ? -8.916 10.357 -1.164 1.00 97.38 93 PHE A CA 1
ATOM 725 C C . PHE A 1 93 ? -10.050 10.075 -2.152 1.00 97.38 93 PHE A C 1
ATOM 727 O O . PHE A 1 93 ? -10.028 9.035 -2.804 1.00 97.38 93 PHE A O 1
ATOM 734 N N . ASN A 1 94 ? -10.979 11.013 -2.352 1.00 96.25 94 ASN A N 1
ATOM 735 C CA . ASN A 1 94 ? -12.047 10.858 -3.346 1.00 96.25 94 ASN A CA 1
ATOM 736 C C . ASN A 1 94 ? -11.503 10.777 -4.783 1.00 96.25 94 ASN A C 1
ATOM 738 O O . ASN A 1 94 ? -11.926 9.923 -5.558 1.00 96.25 94 ASN A O 1
ATOM 742 N N . GLU A 1 95 ? -10.533 11.632 -5.127 1.00 97.56 95 GLU A N 1
ATOM 743 C CA . GLU A 1 95 ? -9.866 11.619 -6.437 1.00 97.56 95 GLU A CA 1
ATOM 744 C C . GLU A 1 95 ? -9.038 10.340 -6.610 1.00 97.56 95 GLU A C 1
ATOM 746 O O . GLU A 1 95 ? -9.142 9.664 -7.633 1.00 97.56 95 GLU A O 1
ATOM 751 N N . ALA A 1 96 ? -8.271 9.965 -5.582 1.00 98.31 96 ALA A N 1
ATOM 752 C CA . ALA A 1 96 ? -7.475 8.745 -5.593 1.00 98.31 96 ALA A CA 1
ATOM 753 C C . ALA A 1 96 ? -8.349 7.495 -5.776 1.00 98.31 96 ALA A C 1
ATOM 755 O O . ALA A 1 96 ? -8.053 6.662 -6.629 1.00 98.31 96 ALA A O 1
ATOM 756 N N . LYS A 1 97 ? -9.452 7.383 -5.026 1.00 97.75 97 LYS A N 1
ATOM 757 C CA . LYS A 1 97 ? -10.364 6.235 -5.089 1.00 97.75 97 LYS A CA 1
ATOM 758 C C . LYS A 1 97 ? -11.012 6.106 -6.461 1.00 97.75 97 LYS A C 1
ATOM 760 O O . LYS A 1 97 ? -11.014 5.013 -7.018 1.00 97.75 97 LYS A O 1
ATOM 765 N N . ALA A 1 98 ? -11.502 7.213 -7.020 1.00 97.50 98 ALA A N 1
ATOM 766 C CA . ALA A 1 98 ? -12.084 7.224 -8.359 1.00 97.50 98 ALA A CA 1
ATOM 767 C C . ALA A 1 98 ? -11.068 6.777 -9.424 1.00 97.50 98 ALA A C 1
ATOM 769 O O . ALA A 1 98 ? -11.397 5.950 -10.272 1.00 97.50 98 ALA A O 1
ATOM 770 N N . GLY A 1 99 ? -9.824 7.266 -9.341 1.00 97.44 99 GLY A N 1
ATOM 771 C CA . GLY A 1 99 ? -8.745 6.857 -10.241 1.00 97.44 99 GLY A CA 1
ATOM 772 C C . GLY A 1 99 ? -8.420 5.365 -10.140 1.00 97.44 99 GLY A C 1
ATOM 773 O O . GLY A 1 99 ? -8.332 4.688 -11.159 1.00 97.44 99 GLY A O 1
ATOM 774 N N . LEU A 1 100 ? -8.309 4.827 -8.921 1.00 97.88 100 LEU A N 1
ATOM 775 C CA . LEU A 1 100 ? -8.014 3.405 -8.697 1.00 97.88 100 LEU A CA 1
ATOM 776 C C . LEU A 1 100 ? -9.150 2.488 -9.161 1.00 97.88 100 LEU A C 1
ATOM 778 O O . LEU A 1 100 ? -8.888 1.452 -9.763 1.00 97.88 100 LEU A O 1
ATOM 782 N N . GLN A 1 101 ? -10.406 2.864 -8.910 1.00 96.38 101 GLN A N 1
ATOM 783 C CA . GLN A 1 101 ? -11.578 2.085 -9.329 1.00 96.38 101 GLN A CA 1
ATOM 784 C C . GLN A 1 101 ? -11.774 2.064 -10.850 1.00 96.38 101 GLN A C 1
ATOM 786 O O . GLN A 1 101 ? -12.431 1.161 -11.363 1.00 96.38 101 GLN A O 1
ATOM 791 N N . GLY A 1 102 ? -11.212 3.039 -11.570 1.00 95.25 102 GLY A N 1
ATOM 792 C CA . GLY A 1 102 ? -11.209 3.064 -13.033 1.00 95.25 102 GLY A CA 1
ATOM 793 C C . GLY A 1 102 ? -10.226 2.079 -13.675 1.00 95.25 102 GLY A C 1
ATOM 794 O O . GLY A 1 102 ? -10.337 1.812 -14.870 1.00 95.25 102 GLY A O 1
ATOM 795 N N . ILE A 1 103 ? -9.279 1.525 -12.910 1.00 96.94 103 ILE A N 1
ATOM 796 C CA . ILE A 1 103 ? -8.259 0.612 -13.435 1.00 96.94 103 ILE A CA 1
ATOM 797 C C . ILE A 1 103 ? -8.864 -0.776 -13.654 1.00 96.94 103 ILE A C 1
ATOM 799 O O . ILE A 1 103 ? -9.351 -1.416 -12.721 1.00 96.94 103 ILE A O 1
ATOM 803 N N . ASN A 1 104 ? -8.750 -1.291 -14.880 1.00 95.62 104 ASN A N 1
ATOM 804 C CA . ASN A 1 104 ? -9.053 -2.687 -15.166 1.00 95.62 104 ASN A CA 1
ATOM 805 C C . ASN A 1 104 ? -7.936 -3.602 -14.630 1.00 95.62 104 ASN A C 1
ATOM 807 O O . ASN A 1 104 ? -6.845 -3.671 -15.196 1.00 95.62 104 ASN A O 1
ATOM 811 N N . LEU A 1 105 ? -8.210 -4.322 -13.540 1.00 94.38 105 LEU A N 1
ATOM 812 C CA . LEU A 1 105 ? -7.234 -5.207 -12.893 1.00 94.38 105 LEU A CA 1
ATOM 813 C C . LEU A 1 105 ? -6.826 -6.417 -13.747 1.00 94.38 105 LEU A C 1
ATOM 815 O O . LEU A 1 105 ? -5.765 -6.997 -13.495 1.00 94.38 105 LEU A O 1
ATOM 819 N N . ASP A 1 106 ? -7.624 -6.783 -14.752 1.00 94.56 106 ASP A N 1
ATOM 820 C CA . ASP A 1 106 ? -7.296 -7.873 -15.678 1.00 94.56 106 ASP A CA 1
ATOM 821 C C . ASP A 1 106 ? -6.162 -7.486 -16.640 1.00 94.56 106 ASP A C 1
ATOM 823 O O . ASP A 1 106 ? -5.363 -8.337 -17.039 1.00 94.56 106 ASP A O 1
ATOM 827 N N . ASP A 1 107 ? -6.029 -6.190 -16.945 1.00 93.94 107 ASP A N 1
ATOM 828 C CA . ASP A 1 107 ? -4.965 -5.662 -17.807 1.00 93.94 107 ASP A CA 1
ATOM 829 C C . ASP A 1 107 ? -3.642 -5.475 -17.046 1.00 93.94 107 ASP A C 1
ATOM 831 O O . ASP A 1 107 ? -2.564 -5.423 -17.643 1.00 93.94 107 ASP A O 1
ATOM 835 N N . VAL A 1 108 ? -3.693 -5.426 -15.713 1.00 94.94 108 VAL A N 1
ATOM 836 C CA . VAL A 1 108 ? -2.501 -5.352 -14.865 1.00 94.94 108 VAL A CA 1
ATOM 837 C C . VAL A 1 108 ? -1.867 -6.741 -14.789 1.00 94.94 108 VAL A C 1
ATOM 839 O O . VAL A 1 108 ? -2.457 -7.677 -14.263 1.00 94.94 108 VAL A O 1
A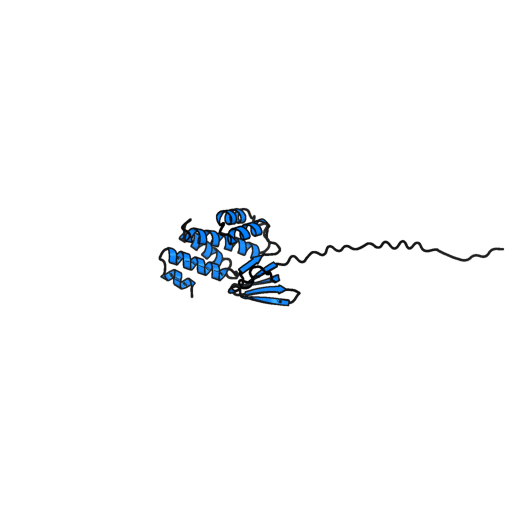TOM 842 N N . GLN A 1 109 ? -0.649 -6.904 -15.304 1.00 92.50 109 GLN A N 1
ATOM 843 C CA . GLN A 1 109 ? 0.062 -8.194 -15.255 1.00 92.50 109 GLN A CA 1
ATOM 844 C C . GLN A 1 109 ? 0.989 -8.313 -14.041 1.00 92.50 109 GLN A C 1
ATOM 846 O O . GLN A 1 109 ? 1.230 -9.409 -13.538 1.00 92.50 109 GLN A O 1
ATOM 851 N N . ASP A 1 110 ? 1.504 -7.184 -13.559 1.00 93.06 110 ASP A N 1
ATOM 852 C CA . ASP A 1 110 ? 2.433 -7.148 -12.437 1.00 93.06 110 ASP A CA 1
ATOM 853 C C . ASP A 1 110 ? 1.686 -7.345 -11.109 1.00 93.06 110 ASP A C 1
ATOM 855 O O . ASP A 1 110 ? 0.813 -6.556 -10.736 1.00 93.06 110 ASP A O 1
ATOM 859 N N . LYS A 1 111 ? 2.034 -8.415 -10.387 1.00 94.56 111 LYS A N 1
ATOM 860 C CA . LYS A 1 111 ? 1.426 -8.751 -9.094 1.00 94.56 111 LYS A CA 1
ATOM 861 C C . LYS A 1 111 ? 1.633 -7.650 -8.048 1.00 94.56 111 LYS A C 1
ATOM 863 O O . LYS A 1 111 ? 0.724 -7.408 -7.262 1.00 94.56 111 LYS A O 1
ATOM 868 N N . TRP A 1 112 ? 2.779 -6.966 -8.059 1.00 96.00 112 TRP A N 1
ATOM 869 C CA . TRP A 1 112 ? 3.085 -5.916 -7.087 1.00 96.00 112 TRP A CA 1
ATOM 870 C C . TRP A 1 112 ? 2.276 -4.652 -7.369 1.00 96.00 112 TRP A C 1
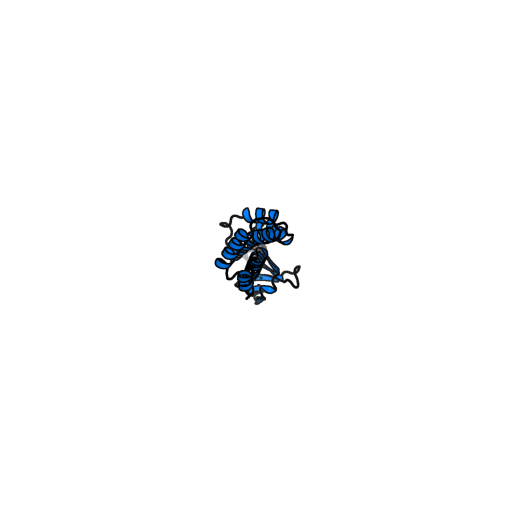ATOM 872 O O . TRP A 1 112 ? 1.849 -3.964 -6.449 1.00 96.00 112 TRP A O 1
ATOM 882 N N . VAL A 1 113 ? 1.969 -4.391 -8.641 1.00 96.88 113 VAL A N 1
ATOM 883 C CA . VAL A 1 113 ? 1.051 -3.311 -9.027 1.00 96.88 113 VAL A CA 1
ATOM 884 C C . VAL A 1 113 ? -0.378 -3.611 -8.563 1.00 96.88 113 VAL A C 1
ATOM 886 O O . VAL A 1 113 ? -1.061 -2.708 -8.086 1.00 96.88 113 VAL A O 1
ATOM 889 N N . LYS A 1 114 ? -0.841 -4.867 -8.655 1.00 96.69 114 LYS A N 1
ATOM 890 C CA . LYS A 1 114 ? -2.160 -5.258 -8.112 1.00 96.69 114 LYS A CA 1
ATOM 891 C C . LYS A 1 114 ? -2.229 -5.079 -6.601 1.00 96.69 114 LYS A C 1
ATOM 893 O O . LYS A 1 114 ? -3.230 -4.586 -6.089 1.00 96.69 114 LYS A O 1
ATOM 898 N N . GLU A 1 115 ? -1.166 -5.472 -5.913 1.00 97.19 115 GLU A N 1
ATOM 899 C CA . GLU A 1 115 ? -1.025 -5.318 -4.469 1.00 97.19 115 GLU A CA 1
ATOM 900 C C . GLU A 1 115 ? -1.060 -3.841 -4.050 1.00 97.19 115 GLU A C 1
ATOM 902 O O . GLU A 1 115 ? -1.829 -3.493 -3.158 1.00 97.19 115 GLU A O 1
ATOM 907 N N . GLU A 1 116 ? -0.317 -2.966 -4.737 1.00 97.81 116 GLU A N 1
ATOM 908 C CA . GLU A 1 116 ? -0.344 -1.513 -4.511 1.00 97.81 116 GLU A CA 1
ATOM 909 C C . GLU A 1 116 ? -1.769 -0.958 -4.644 1.00 97.81 116 GLU A C 1
ATOM 911 O O . GLU A 1 116 ? -2.249 -0.237 -3.770 1.00 97.81 116 GLU A O 1
ATOM 916 N N . ILE A 1 117 ? -2.489 -1.334 -5.709 1.00 98.25 117 ILE A N 1
ATOM 917 C CA . ILE A 1 117 ? -3.876 -0.897 -5.927 1.00 98.25 117 ILE A CA 1
ATOM 9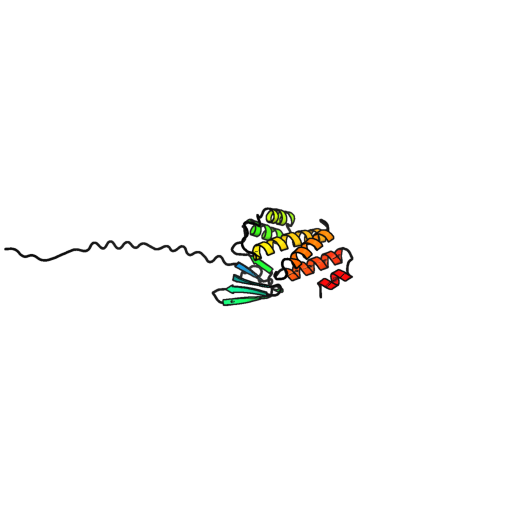18 C C . ILE A 1 117 ? -4.786 -1.384 -4.790 1.00 98.25 117 ILE A C 1
ATOM 920 O O . ILE A 1 117 ? -5.585 -0.604 -4.266 1.00 98.25 117 ILE A O 1
ATOM 924 N N . ALA A 1 118 ? -4.662 -2.654 -4.393 1.00 98.25 118 ALA A N 1
ATOM 925 C CA . ALA A 1 118 ? -5.459 -3.237 -3.318 1.00 98.25 118 ALA A CA 1
ATOM 926 C C . ALA A 1 118 ? -5.197 -2.541 -1.973 1.00 98.25 118 ALA A C 1
ATOM 928 O O . ALA A 1 118 ? -6.148 -2.175 -1.277 1.00 98.25 118 ALA A O 1
ATOM 929 N N . PHE A 1 119 ? -3.925 -2.304 -1.640 1.00 98.62 119 PHE A N 1
ATOM 930 C CA . PHE A 1 119 ? -3.540 -1.575 -0.437 1.00 98.62 119 PHE A CA 1
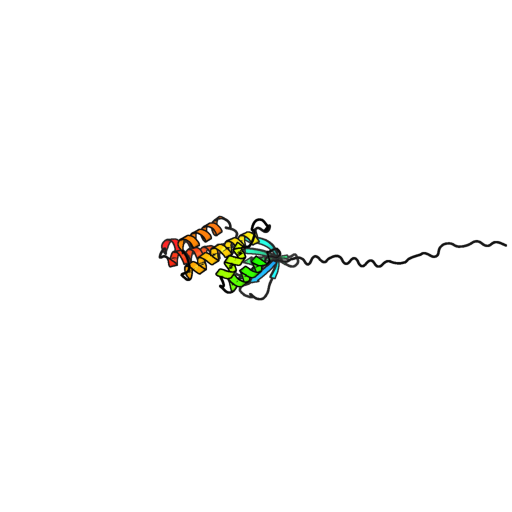ATOM 931 C C . PHE A 1 119 ? -4.108 -0.156 -0.441 1.00 98.62 119 PHE A C 1
ATOM 933 O O . PHE A 1 119 ? -4.728 0.277 0.532 1.00 98.62 119 PHE A O 1
ATOM 940 N N . MET A 1 120 ? -3.919 0.579 -1.537 1.00 98.56 120 MET A N 1
ATOM 941 C CA . MET A 1 120 ? -4.378 1.960 -1.644 1.00 98.56 120 MET A CA 1
ATOM 942 C C . MET A 1 120 ? -5.898 2.070 -1.500 1.00 98.56 120 MET A C 1
ATOM 944 O O . MET A 1 120 ? -6.373 2.947 -0.785 1.00 98.56 120 MET A O 1
ATOM 948 N N . LEU A 1 121 ? -6.674 1.175 -2.119 1.00 98.56 121 LEU A N 1
ATOM 949 C CA . LEU A 1 121 ? -8.132 1.160 -1.963 1.00 98.56 121 LEU A CA 1
ATOM 950 C C . LEU A 1 121 ? -8.553 0.916 -0.504 1.00 98.56 121 LEU A C 1
ATOM 952 O O . LEU A 1 121 ? -9.364 1.675 0.026 1.00 98.56 121 LEU A O 1
ATOM 956 N N . ALA A 1 122 ? -7.978 -0.093 0.158 1.00 98.62 122 ALA A N 1
ATOM 957 C CA . ALA A 1 122 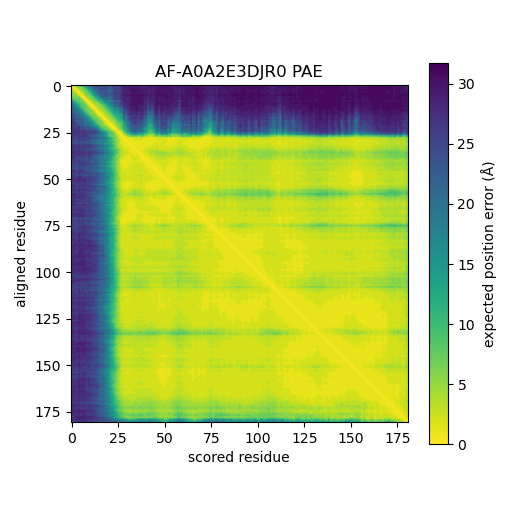? -8.315 -0.419 1.545 1.00 98.62 122 ALA A CA 1
ATOM 958 C C . ALA A 1 122 ? -7.880 0.684 2.530 1.00 98.62 122 ALA A C 1
ATOM 960 O O . ALA A 1 122 ? -8.630 1.063 3.430 1.00 98.62 122 ALA A O 1
ATOM 961 N N . SER A 1 123 ? -6.681 1.237 2.340 1.00 98.62 123 SER A N 1
ATOM 962 C CA . SER A 1 123 ? -6.143 2.313 3.181 1.00 98.62 123 SER A CA 1
ATOM 963 C C . SER A 1 123 ? -6.867 3.643 2.988 1.00 98.62 123 SER A C 1
ATOM 965 O O . SER A 1 123 ? -7.005 4.380 3.960 1.00 98.62 123 SER A O 1
ATOM 967 N N . ILE A 1 124 ? -7.377 3.948 1.788 1.00 98.62 124 ILE A N 1
ATOM 968 C CA . ILE A 1 124 ? -8.266 5.098 1.574 1.00 98.62 124 ILE A CA 1
ATOM 969 C C . ILE A 1 124 ? -9.503 4.972 2.463 1.00 98.62 124 ILE A C 1
ATOM 971 O O . ILE A 1 124 ? -9.801 5.898 3.215 1.00 98.62 124 ILE A O 1
ATOM 975 N N . ASP A 1 125 ? -10.187 3.826 2.425 1.00 98.31 125 ASP A N 1
ATOM 976 C CA . ASP A 1 125 ? -11.400 3.619 3.221 1.00 98.31 125 ASP A CA 1
ATOM 977 C C . ASP A 1 125 ? -11.112 3.694 4.724 1.00 98.31 125 ASP A C 1
ATOM 979 O O . ASP A 1 125 ? -11.871 4.309 5.474 1.00 98.31 125 ASP A O 1
ATOM 983 N N . ALA A 1 126 ? -9.974 3.157 5.165 1.00 98.62 126 ALA A N 1
ATOM 984 C CA . ALA A 1 126 ? -9.527 3.268 6.549 1.00 98.62 126 ALA A CA 1
ATOM 985 C C . ALA A 1 126 ? -9.243 4.713 6.971 1.00 98.62 126 ALA A C 1
ATOM 987 O O . ALA A 1 126 ? -9.740 5.162 8.004 1.00 98.62 126 ALA A O 1
ATOM 988 N N . LYS A 1 127 ? -8.478 5.462 6.171 1.00 98.50 127 LYS A N 1
ATOM 989 C CA . LYS A 1 127 ? -8.103 6.849 6.480 1.00 98.50 127 LYS A CA 1
ATOM 990 C C . LYS A 1 127 ? -9.316 7.779 6.458 1.00 98.50 127 LYS A C 1
ATOM 992 O O . LYS A 1 127 ? -9.452 8.597 7.365 1.00 98.50 127 LYS A O 1
ATOM 997 N N . SER A 1 128 ? -10.233 7.605 5.506 1.00 97.81 128 SER A N 1
ATOM 998 C CA . SER A 1 128 ? -11.521 8.308 5.499 1.00 97.81 128 SER A CA 1
ATOM 999 C C . SER A 1 128 ? -12.350 7.977 6.744 1.00 97.81 128 SER A C 1
ATOM 1001 O O . SER A 1 128 ? -12.790 8.891 7.441 1.00 97.81 128 SER A O 1
ATOM 1003 N N . ALA A 1 129 ? -12.492 6.696 7.105 1.00 98.06 129 ALA A N 1
ATOM 1004 C CA . ALA A 1 129 ? -13.280 6.297 8.274 1.00 98.06 129 ALA A CA 1
ATOM 1005 C C . ALA A 1 129 ? -12.690 6.823 9.595 1.00 98.06 129 ALA A C 1
ATOM 1007 O O . ALA A 1 129 ? -13.430 7.233 10.496 1.00 98.06 129 ALA A O 1
ATOM 1008 N N . LEU A 1 130 ? -11.358 6.869 9.705 1.00 97.94 130 LEU A N 1
ATOM 1009 C CA . LEU A 1 130 ? -10.652 7.500 10.825 1.00 97.94 130 LEU A CA 1
ATOM 1010 C C . LEU A 1 130 ? -10.882 9.017 10.877 1.00 97.94 130 LEU A C 1
ATOM 1012 O O . LEU A 1 130 ? -11.035 9.562 11.970 1.00 97.94 130 LEU A O 1
ATOM 1016 N N . ALA A 1 131 ? -10.989 9.682 9.724 1.00 96.94 131 ALA A N 1
ATOM 1017 C CA . ALA A 1 131 ? -11.354 11.096 9.617 1.00 96.94 131 ALA A CA 1
ATOM 1018 C C . ALA A 1 131 ? -12.851 11.378 9.879 1.00 96.94 131 ALA A C 1
ATOM 1020 O O . ALA A 1 131 ? -13.268 12.535 9.883 1.00 96.94 131 ALA A O 1
ATOM 1021 N N . GLY A 1 132 ? -13.658 10.344 10.146 1.00 96.44 132 GLY A N 1
ATOM 1022 C CA . GLY A 1 132 ? -15.095 10.458 10.411 1.00 96.44 132 GLY A CA 1
ATOM 1023 C C . GLY A 1 132 ? -15.982 10.261 9.180 1.00 96.44 132 GLY A C 1
ATOM 1024 O O . GLY A 1 132 ? -17.197 10.426 9.278 1.00 96.44 132 GLY A O 1
ATOM 1025 N N . GLU A 1 133 ? -15.402 9.883 8.042 1.00 95.25 133 GLU A N 1
ATOM 1026 C CA . GLU A 1 133 ? -16.106 9.626 6.787 1.00 95.25 133 GLU A CA 1
ATOM 1027 C C . GLU A 1 133 ? -16.178 8.121 6.494 1.00 95.25 133 GLU A C 1
ATOM 1029 O O . GLU A 1 133 ? -15.206 7.504 6.070 1.00 95.25 133 GLU A O 1
ATOM 1034 N N . GLY A 1 134 ? -17.352 7.515 6.674 1.00 94.44 134 GLY A N 1
ATOM 1035 C CA . GLY A 1 134 ? -17.581 6.098 6.371 1.00 94.44 134 GLY A CA 1
ATOM 1036 C C . GLY A 1 134 ? -17.595 5.186 7.600 1.00 94.44 134 GLY A C 1
ATOM 1037 O O . GLY A 1 134 ? -17.620 5.638 8.745 1.00 94.44 134 GLY A O 1
ATOM 1038 N N . ASP A 1 135 ? -17.647 3.878 7.352 1.00 97.38 135 ASP A N 1
ATOM 1039 C CA . ASP A 1 135 ? -17.789 2.852 8.387 1.00 97.38 135 ASP A CA 1
ATOM 1040 C C . ASP A 1 135 ? -16.420 2.265 8.763 1.00 97.38 135 ASP A C 1
ATOM 1042 O O . ASP A 1 135 ? -15.758 1.605 7.960 1.00 97.38 135 ASP A O 1
ATOM 1046 N N . LYS A 1 136 ? -16.012 2.485 10.016 1.00 97.81 136 LYS A N 1
ATOM 1047 C CA . LYS A 1 136 ? -14.727 2.030 10.567 1.00 97.81 136 LYS A CA 1
ATOM 1048 C C . LYS A 1 136 ? -14.588 0.506 10.611 1.00 97.81 136 LYS A C 1
ATOM 1050 O O . LYS A 1 136 ? -13.488 -0.007 10.426 1.00 97.81 136 LYS A O 1
ATOM 1055 N N . ILE A 1 137 ? -15.679 -0.221 10.851 1.00 96.44 137 ILE A N 1
ATOM 1056 C CA . ILE A 1 137 ? -15.673 -1.689 10.909 1.00 96.44 137 ILE A CA 1
ATOM 1057 C C . ILE A 1 137 ? -15.563 -2.264 9.497 1.00 96.44 137 ILE A C 1
ATOM 1059 O O . ILE A 1 137 ? -14.767 -3.176 9.257 1.00 96.44 137 ILE A O 1
ATOM 1063 N N . ALA A 1 138 ? -16.313 -1.701 8.546 1.00 97.75 138 ALA A N 1
ATOM 1064 C CA . ALA A 1 138 ? -16.209 -2.090 7.143 1.00 97.75 138 ALA A CA 1
ATOM 1065 C C . ALA A 1 138 ? -14.797 -1.824 6.595 1.00 97.75 138 ALA A C 1
ATOM 1067 O O . ALA A 1 138 ? -14.198 -2.713 5.993 1.00 97.75 138 ALA A O 1
ATOM 1068 N N . ALA A 1 139 ? -14.228 -0.647 6.874 1.00 98.38 139 ALA A N 1
ATOM 1069 C CA . ALA A 1 139 ? -12.869 -0.306 6.463 1.00 98.38 139 ALA A CA 1
ATOM 1070 C C . ALA A 1 139 ? -11.812 -1.245 7.073 1.00 98.38 139 ALA A C 1
ATOM 1072 O O . ALA A 1 139 ? -10.911 -1.705 6.373 1.00 98.38 139 ALA A O 1
ATOM 1073 N N . GLY A 1 140 ? -11.959 -1.603 8.354 1.00 97.62 140 GLY A N 1
ATOM 1074 C CA . GLY A 1 140 ? -11.073 -2.570 9.007 1.00 97.62 140 GLY A CA 1
ATOM 1075 C C . GLY A 1 140 ? -11.135 -3.950 8.351 1.00 97.62 140 GLY A C 1
ATOM 1076 O O . GLY A 1 140 ? -10.106 -4.589 8.159 1.00 97.62 140 GLY A O 1
ATOM 1077 N N . THR A 1 141 ? -12.324 -4.377 7.922 1.00 97.88 141 THR A N 1
ATOM 1078 C CA . THR A 1 141 ? -12.513 -5.653 7.211 1.00 97.88 141 THR A CA 1
ATOM 1079 C C . THR A 1 141 ? -11.784 -5.668 5.863 1.00 97.88 141 THR A C 1
ATOM 1081 O O . THR A 1 141 ? -11.197 -6.684 5.496 1.00 97.88 141 THR A O 1
ATOM 1084 N N . LEU A 1 142 ? -11.762 -4.542 5.139 1.00 98.50 142 LEU A N 1
ATOM 1085 C CA . LEU A 1 142 ? -11.016 -4.421 3.880 1.00 98.50 142 LEU A CA 1
ATOM 1086 C C . LEU A 1 142 ? -9.504 -4.553 4.094 1.00 98.50 142 LEU A C 1
ATOM 1088 O O . LEU A 1 142 ? -8.836 -5.238 3.321 1.00 98.50 142 LEU A O 1
ATOM 1092 N N . LEU A 1 143 ? -8.966 -3.943 5.154 1.00 98.56 143 LEU A N 1
ATOM 1093 C CA . LEU A 1 143 ? -7.550 -4.077 5.500 1.00 98.56 143 LEU A CA 1
ATOM 1094 C C . LEU A 1 143 ? -7.190 -5.494 5.957 1.00 98.56 143 LEU A C 1
ATOM 1096 O O . LEU A 1 143 ? -6.141 -5.996 5.564 1.00 98.56 143 LEU A O 1
ATOM 1100 N N . VAL A 1 144 ? -8.055 -6.163 6.726 1.00 98.06 144 VAL A N 1
ATOM 1101 C CA . VAL A 1 144 ? -7.866 -7.583 7.076 1.00 98.06 144 VAL A CA 1
ATOM 1102 C C . VAL A 1 144 ? -7.798 -8.430 5.807 1.00 98.06 144 VAL A C 1
ATOM 1104 O O . VAL A 1 144 ? -6.849 -9.189 5.632 1.00 98.06 144 VAL A O 1
ATOM 1107 N N . GLY A 1 145 ? -8.728 -8.227 4.869 1.00 98.31 145 GLY A N 1
ATOM 1108 C CA . GLY A 1 145 ? -8.695 -8.911 3.577 1.00 98.31 145 GLY A CA 1
ATOM 1109 C C . GLY A 1 145 ? -7.418 -8.620 2.780 1.00 98.31 145 GLY A C 1
ATOM 1110 O O . GLY A 1 145 ? -6.879 -9.517 2.135 1.00 98.31 145 GLY A O 1
ATOM 1111 N N . PHE A 1 146 ? -6.889 -7.396 2.833 1.00 98.62 146 PHE A N 1
ATOM 1112 C CA . PHE A 1 146 ? -5.590 -7.088 2.233 1.00 98.62 146 PHE A CA 1
ATOM 1113 C C . PHE A 1 146 ? -4.456 -7.888 2.892 1.00 98.62 146 PHE A C 1
ATOM 1115 O O . PHE A 1 146 ? -3.698 -8.554 2.192 1.00 98.62 146 PHE A O 1
ATOM 1122 N N . VAL A 1 147 ? -4.367 -7.874 4.223 1.00 97.88 147 VAL A N 1
ATOM 1123 C CA . VAL A 1 147 ? -3.328 -8.577 4.993 1.00 97.88 147 VAL A CA 1
ATOM 1124 C C . VAL A 1 147 ? -3.354 -10.088 4.737 1.00 97.88 147 VAL A C 1
ATOM 1126 O O . VAL A 1 147 ? -2.300 -10.698 4.559 1.00 97.88 147 VAL A O 1
ATOM 1129 N N . GLU A 1 148 ? -4.542 -10.689 4.657 1.00 97.56 148 GLU A N 1
ATOM 1130 C CA . GLU A 1 148 ? -4.719 -12.117 4.370 1.00 97.56 148 GLU A CA 1
ATOM 1131 C C . GLU A 1 148 ? -4.268 -12.495 2.952 1.00 97.56 148 GLU A C 1
ATOM 1133 O O . GLU A 1 148 ? -3.642 -13.538 2.754 1.00 97.56 148 GLU A O 1
ATOM 1138 N N . ASN A 1 149 ? -4.557 -11.646 1.962 1.00 97.75 149 ASN A N 1
ATOM 1139 C CA . ASN A 1 149 ? -4.240 -11.921 0.559 1.00 97.75 149 ASN A CA 1
ATOM 1140 C C . ASN A 1 149 ? -2.808 -11.518 0.166 1.00 97.75 149 ASN A C 1
ATOM 1142 O O . ASN A 1 149 ? -2.254 -12.079 -0.780 1.00 97.75 149 ASN A O 1
ATOM 1146 N N . TYR A 1 150 ? -2.202 -10.569 0.885 1.00 97.81 150 TYR A N 1
ATOM 1147 C CA . TYR A 1 150 ? -0.922 -9.947 0.540 1.00 97.81 150 TYR A CA 1
ATOM 1148 C C . TYR A 1 150 ? 0.030 -9.873 1.744 1.00 97.81 150 TYR A C 1
ATOM 1150 O O . TYR A 1 150 ? 0.653 -8.848 2.014 1.00 97.81 150 TYR A O 1
ATOM 1158 N N . ALA A 1 151 ? 0.190 -10.986 2.465 1.00 96.25 151 ALA A N 1
ATOM 1159 C CA . ALA A 1 151 ? 1.036 -11.060 3.662 1.00 96.25 151 ALA A CA 1
ATOM 1160 C C . ALA A 1 151 ? 2.523 -10.707 3.418 1.00 96.25 151 ALA A C 1
ATOM 1162 O O . ALA A 1 151 ? 3.233 -10.295 4.333 1.00 96.25 151 ALA A O 1
ATOM 1163 N N . SER A 1 152 ? 3.010 -10.863 2.181 1.00 95.94 152 SER A N 1
ATOM 1164 C CA . SER A 1 152 ? 4.367 -10.473 1.777 1.00 95.94 152 SER A CA 1
ATOM 1165 C C . SER A 1 152 ? 4.487 -9.006 1.364 1.00 95.94 152 SER A C 1
ATOM 1167 O O . SER A 1 152 ? 5.571 -8.590 0.967 1.00 95.94 152 SER A O 1
ATOM 1169 N N . SER A 1 153 ? 3.408 -8.226 1.412 1.00 97.69 153 SER A N 1
ATOM 1170 C CA . SER A 1 153 ? 3.436 -6.839 0.967 1.00 97.69 153 SER A CA 1
ATOM 1171 C C . SER A 1 153 ? 4.363 -5.982 1.809 1.00 97.69 153 SER A C 1
ATOM 1173 O O . SER A 1 153 ? 4.317 -6.054 3.036 1.00 97.69 153 SER A O 1
ATOM 1175 N N . PHE A 1 154 ? 5.112 -5.067 1.188 1.00 97.31 154 PHE A N 1
ATOM 1176 C CA . PHE A 1 154 ? 5.858 -4.056 1.945 1.00 97.31 154 PHE A CA 1
ATOM 1177 C C . PHE A 1 154 ? 4.937 -3.099 2.731 1.00 97.31 154 PHE A C 1
ATOM 1179 O O . PHE A 1 154 ? 5.402 -2.451 3.670 1.00 97.31 154 PHE A O 1
ATOM 1186 N N . HIS A 1 155 ? 3.639 -3.054 2.397 1.00 98.06 155 HIS A N 1
ATOM 1187 C CA . HIS A 1 155 ? 2.598 -2.340 3.140 1.00 98.06 155 HIS A CA 1
ATOM 1188 C C . HIS A 1 155 ? 1.978 -3.146 4.286 1.00 98.06 155 HIS A C 1
ATOM 1190 O O . HIS A 1 155 ? 1.129 -2.615 4.997 1.00 98.06 155 HIS A O 1
ATOM 1196 N N . TYR A 1 156 ? 2.379 -4.404 4.502 1.00 97.94 156 TYR A N 1
ATOM 1197 C CA . TYR A 1 156 ? 1.793 -5.279 5.524 1.00 97.94 156 TYR A CA 1
ATOM 1198 C C . TYR A 1 156 ? 1.675 -4.594 6.892 1.00 97.94 156 TYR A C 1
ATOM 1200 O O . TYR A 1 156 ? 0.594 -4.540 7.473 1.00 97.94 156 TYR A O 1
ATOM 1208 N N . TYR A 1 157 ? 2.776 -4.019 7.384 1.00 97.00 157 TYR A N 1
ATOM 1209 C CA . TYR A 1 157 ? 2.790 -3.370 8.695 1.00 97.00 157 TYR A CA 1
ATOM 1210 C C . TYR A 1 157 ? 1.996 -2.059 8.714 1.00 97.00 157 TYR A C 1
ATOM 1212 O O . TYR A 1 157 ? 1.345 -1.774 9.711 1.00 97.00 157 TYR A O 1
ATOM 1220 N N . GLU A 1 158 ? 1.964 -1.305 7.609 1.00 97.19 158 GLU A N 1
ATOM 1221 C CA . GLU A 1 158 ? 1.114 -0.108 7.501 1.00 97.19 158 GLU A CA 1
ATOM 1222 C C . GLU A 1 158 ? -0.378 -0.486 7.554 1.00 97.19 158 GLU A C 1
ATOM 1224 O O . GLU A 1 158 ? -1.172 0.183 8.211 1.00 97.19 158 GLU A O 1
ATOM 1229 N N . ALA A 1 159 ? -0.771 -1.587 6.908 1.00 98.25 159 ALA A N 1
ATOM 1230 C CA . ALA A 1 159 ? -2.140 -2.092 6.971 1.00 98.25 159 ALA A CA 1
ATOM 1231 C C . ALA A 1 159 ? -2.510 -2.573 8.383 1.00 98.25 159 ALA A C 1
ATOM 1233 O O . ALA A 1 159 ? -3.592 -2.256 8.873 1.00 98.25 159 ALA A O 1
ATOM 1234 N N . VAL A 1 160 ? -1.604 -3.295 9.049 1.00 97.69 160 VAL A N 1
ATOM 1235 C CA . VAL A 1 160 ? -1.752 -3.747 10.442 1.00 97.69 160 VAL A CA 1
ATOM 1236 C C . VAL A 1 160 ? -1.922 -2.567 11.405 1.00 97.69 160 VAL A C 1
ATOM 1238 O O . VAL A 1 160 ? -2.840 -2.583 12.226 1.00 97.69 160 VAL A O 1
ATOM 1241 N N . GLU A 1 161 ? -1.110 -1.517 11.265 1.00 97.69 161 GLU A N 1
ATOM 1242 C CA . GLU A 1 161 ? -1.234 -0.287 12.057 1.00 97.69 161 GLU A CA 1
ATOM 1243 C C . GLU A 1 161 ? -2.597 0.389 11.839 1.00 97.69 161 GLU A C 1
ATOM 1245 O O . GLU A 1 161 ? -3.278 0.724 12.807 1.00 97.69 161 GLU A O 1
ATOM 1250 N N . LEU A 1 162 ? -3.060 0.506 10.589 1.00 98.19 162 LEU A N 1
ATOM 1251 C CA . LEU A 1 162 ? -4.375 1.087 10.295 1.00 98.19 162 LEU A CA 1
ATOM 1252 C C . LEU A 1 162 ? -5.540 0.257 10.866 1.00 98.19 162 LEU A C 1
ATOM 1254 O O . LEU A 1 162 ? -6.538 0.830 11.309 1.00 98.19 162 LEU A O 1
ATOM 1258 N N . ILE A 1 163 ? -5.434 -1.078 10.894 1.00 98.44 163 ILE A N 1
ATOM 1259 C CA . ILE A 1 163 ? -6.424 -1.939 11.567 1.00 98.44 163 ILE A CA 1
ATOM 1260 C C . ILE A 1 163 ? -6.455 -1.622 13.065 1.00 98.44 163 ILE A C 1
ATOM 1262 O O . ILE A 1 163 ? -7.534 -1.462 13.646 1.00 98.44 163 ILE A O 1
ATOM 1266 N N . ALA A 1 164 ? -5.283 -1.505 13.688 1.00 97.81 164 ALA A N 1
ATOM 1267 C CA . ALA A 1 164 ? -5.158 -1.190 15.103 1.00 97.81 164 ALA A CA 1
ATOM 1268 C C . ALA A 1 164 ? -5.754 0.187 15.438 1.00 97.81 164 ALA A C 1
ATOM 1270 O O . ALA A 1 164 ? -6.515 0.294 16.407 1.00 97.81 164 ALA A O 1
ATOM 1271 N N . ASP A 1 165 ? -5.486 1.201 14.612 1.00 98.19 165 ASP A N 1
ATOM 1272 C CA . ASP A 1 165 ? -6.032 2.555 14.744 1.00 98.19 165 ASP A CA 1
ATOM 1273 C C . ASP A 1 165 ? -7.563 2.555 14.637 1.00 98.19 165 ASP A C 1
ATOM 1275 O O . ASP A 1 165 ? -8.261 3.177 15.446 1.00 98.19 165 ASP A O 1
ATOM 1279 N N . LEU A 1 166 ? -8.119 1.812 13.674 1.00 98.31 166 LEU A N 1
ATOM 1280 C CA . LEU A 1 166 ? -9.566 1.675 13.511 1.00 98.31 166 LEU A CA 1
ATOM 1281 C C . LEU A 1 166 ? -10.207 1.019 14.735 1.00 98.31 166 LEU A C 1
ATOM 1283 O O . LEU A 1 166 ? -11.184 1.558 15.263 1.00 98.31 166 LEU A O 1
ATOM 1287 N N . LEU A 1 167 ? -9.637 -0.087 15.225 1.00 97.62 167 LEU A N 1
ATOM 1288 C CA . LEU A 1 167 ? -10.097 -0.780 16.434 1.00 97.62 167 LEU A CA 1
ATOM 1289 C C . LEU A 1 167 ? -10.040 0.128 17.664 1.00 97.62 167 LEU A C 1
ATOM 1291 O O . LEU A 1 167 ? -11.000 0.187 18.437 1.00 97.62 167 LEU A O 1
ATOM 1295 N N . TYR A 1 168 ? -8.950 0.880 17.818 1.00 97.38 168 TYR A N 1
ATOM 1296 C CA . TYR A 1 168 ? -8.812 1.867 18.882 1.00 97.38 168 TYR A CA 1
ATOM 1297 C C . TYR A 1 168 ? -9.919 2.924 18.791 1.00 97.38 168 TYR A C 1
ATOM 1299 O O . TYR A 1 168 ? -10.593 3.221 19.778 1.00 97.38 168 TYR A O 1
ATOM 1307 N N . SER A 1 169 ? -10.173 3.440 17.586 1.00 97.00 169 SER A N 1
ATOM 1308 C CA . SER A 1 169 ? -11.142 4.513 17.338 1.00 97.00 169 SER A CA 1
ATOM 1309 C C . SER A 1 169 ? -12.611 4.129 17.583 1.00 97.00 169 SER A C 1
ATOM 1311 O O . SER A 1 169 ? -13.469 5.016 17.611 1.00 97.00 169 SER A O 1
ATOM 1313 N N . VAL A 1 170 ? -12.911 2.833 17.737 1.00 96.25 170 VAL A N 1
ATOM 1314 C CA . VAL A 1 170 ? -14.238 2.301 18.104 1.00 96.25 170 VAL A CA 1
ATOM 1315 C C . VAL A 1 170 ? -14.281 1.745 19.533 1.00 96.25 170 VAL A C 1
ATOM 1317 O O . VAL A 1 170 ? -15.259 1.114 19.925 1.00 96.25 170 VAL A O 1
ATOM 1320 N N . GLY A 1 171 ? -13.230 1.970 20.329 1.00 96.06 171 GLY A N 1
ATOM 1321 C CA . GLY A 1 171 ? -13.146 1.527 21.722 1.00 96.06 171 GLY A CA 1
ATOM 1322 C C . GLY A 1 171 ? -12.752 0.059 21.908 1.00 96.06 171 GLY A C 1
ATOM 1323 O O . GLY A 1 171 ? -12.783 -0.445 23.031 1.00 96.06 171 GLY A O 1
ATOM 1324 N N . ASN A 1 172 ? -12.351 -0.642 20.843 1.00 95.06 172 ASN A N 1
ATOM 1325 C CA . ASN A 1 172 ? -11.877 -2.023 20.921 1.00 95.06 172 ASN A CA 1
ATOM 1326 C C . ASN A 1 172 ? -10.369 -2.080 21.221 1.00 95.06 172 ASN A C 1
ATOM 1328 O O . ASN A 1 172 ? -9.558 -2.561 20.430 1.00 95.06 172 ASN A O 1
ATOM 1332 N N . PHE A 1 173 ? -9.989 -1.565 22.391 1.00 93.75 173 PHE A N 1
ATOM 1333 C CA . PHE A 1 173 ? -8.586 -1.419 22.789 1.00 93.75 173 PHE A CA 1
ATOM 1334 C C . PHE A 1 173 ? -7.858 -2.753 22.951 1.00 93.75 173 PHE A C 1
ATOM 1336 O O . PHE A 1 173 ? -6.671 -2.840 22.650 1.00 93.75 173 PHE A O 1
ATOM 1343 N N . LYS A 1 174 ? -8.566 -3.794 23.411 1.00 92.81 174 LYS A N 1
ATOM 1344 C CA . LYS A 1 174 ? -7.977 -5.124 23.589 1.00 92.81 174 LYS A CA 1
ATOM 1345 C C . LYS A 1 174 ? -7.489 -5.675 22.252 1.00 92.81 174 LYS A C 1
ATOM 1347 O O . LYS A 1 174 ? -6.317 -6.006 22.144 1.00 92.81 174 LYS A O 1
ATOM 1352 N N . ASN A 1 175 ? -8.366 -5.725 21.249 1.00 90.19 175 ASN A N 1
ATOM 1353 C CA . ASN A 1 175 ? -7.992 -6.267 19.947 1.00 90.19 175 ASN A CA 1
ATOM 1354 C C . ASN A 1 175 ? -7.013 -5.331 19.228 1.00 90.19 175 ASN A C 1
ATOM 1356 O O . ASN A 1 175 ? -6.115 -5.811 18.558 1.00 90.19 175 ASN A O 1
ATOM 1360 N N . SER A 1 176 ? -7.132 -4.008 19.399 1.00 91.44 176 SER A N 1
ATOM 1361 C CA . SER A 1 176 ? -6.158 -3.042 18.863 1.00 91.44 176 SER A CA 1
ATOM 1362 C C . SER A 1 176 ? -4.728 -3.347 19.337 1.00 91.44 176 SER A C 1
ATOM 1364 O O . SER A 1 176 ? -3.808 -3.411 18.527 1.00 91.44 176 SER A O 1
ATOM 1366 N N . ALA A 1 177 ? -4.544 -3.640 20.630 1.00 88.00 177 ALA A N 1
ATOM 1367 C CA . ALA A 1 177 ? -3.236 -3.967 21.195 1.00 88.00 177 ALA A CA 1
ATOM 1368 C C . ALA A 1 177 ? -2.632 -5.286 20.677 1.00 88.00 177 ALA A C 1
ATOM 1370 O O . ALA A 1 177 ? -1.424 -5.474 20.802 1.00 88.00 177 ALA A O 1
ATOM 1371 N N . GLU A 1 178 ? -3.434 -6.197 20.116 1.00 89.88 178 GLU A N 1
ATOM 1372 C CA . GLU A 1 178 ? -2.940 -7.440 19.505 1.00 89.88 178 GLU A CA 1
ATOM 1373 C C . GLU A 1 178 ? -2.243 -7.178 18.158 1.00 89.88 178 GLU A C 1
ATOM 1375 O O . GLU A 1 178 ? -1.365 -7.944 17.779 1.00 89.88 178 GLU A O 1
ATOM 1380 N N . TYR A 1 179 ? -2.568 -6.078 17.468 1.00 83.56 179 TYR A N 1
ATOM 1381 C CA . TYR A 1 179 ? -1.964 -5.710 16.178 1.00 83.56 179 TYR A CA 1
ATOM 1382 C C . TYR A 1 179 ? -0.641 -4.930 16.304 1.00 83.56 179 TYR A C 1
ATOM 1384 O O . TYR A 1 179 ? 0.080 -4.807 15.321 1.00 83.56 179 TYR A O 1
ATOM 1392 N N . TYR A 1 180 ? -0.292 -4.417 17.490 1.00 76.94 180 TYR A N 1
ATOM 1393 C CA . TYR A 1 180 ? 0.992 -3.730 17.731 1.00 76.94 180 TYR A CA 1
ATOM 1394 C C . TYR A 1 180 ? 2.087 -4.639 18.327 1.00 76.94 180 TYR A C 1
ATOM 1396 O O . TYR A 1 180 ? 3.155 -4.139 18.690 1.00 76.94 180 TYR A O 1
ATOM 1404 N N . GLN A 1 181 ? 1.818 -5.940 18.488 1.00 66.81 181 GLN A N 1
ATOM 1405 C CA . GLN A 1 181 ? 2.766 -6.939 19.009 1.00 66.81 181 GLN A CA 1
ATOM 1406 C C . GLN A 1 181 ? 3.536 -7.621 17.879 1.00 66.81 181 GLN A C 1
ATOM 1408 O O . GLN A 1 181 ? 4.741 -7.886 18.094 1.00 66.81 181 GLN A O 1
#

Solvent-accessible surface area (backbone atoms only — not comparable to full-atom values): 10364 Å² total; per-residue (Å²): 139,91,80,86,86,82,83,82,87,79,88,76,84,78,79,82,74,78,78,76,68,80,76,75,71,77,75,44,23,32,42,20,31,64,94,40,74,89,50,65,53,60,21,45,76,77,47,69,28,42,60,36,36,32,32,32,36,96,86,41,80,42,83,40,51,25,91,47,50,66,49,75,47,60,54,85,55,55,70,49,52,59,51,16,54,53,29,45,77,67,68,36,46,70,61,14,48,55,34,52,72,66,55,63,68,86,79,54,80,52,67,67,56,52,49,52,52,51,48,51,55,26,48,43,43,36,54,36,17,73,74,70,48,71,54,45,67,62,19,35,49,44,30,49,54,44,42,74,78,37,61,46,31,52,54,32,61,61,40,37,47,52,38,22,51,39,31,42,76,72,71,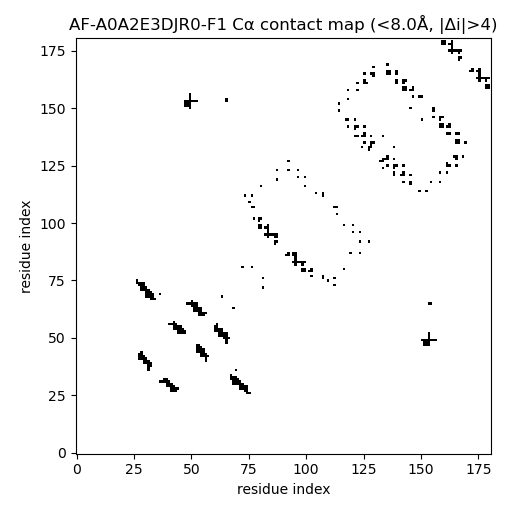37,51,72,67,17,56,65,53,78,109

Nearest PDB structures (foldseek):
  4nl3-assembly1_D  TM=8.753E-01  e=9.406E-03  Listeria monocytogenes
  4noy-assembly1_A  TM=8.705E-01  e=1.558E-02  Listeria monocytogenes
  1kq1-assembly1_H  TM=8.608E-01  e=1.950E-02  Staphylococcus aureus
  7aie-assembly1_A  TM=6.558E-01  e=4.033E-01  Homo sapiens
  4o46-assembly6_F  TM=4.275E-01  e=2.295E+00  Homo sapiens

Mean predicted aligned error: 8.28 Å

Radius of gyration: 26.5 Å; Cα contacts (8 Å, |Δi|>4): 240; chains: 1; bounding box: 67×27×106 Å

Foldseek 3Di:
DDDDDDDDDDDDPPPPPPPPPPPPPPLWKWWAFPVGNPDTDTAHFPDFFQFWTWGQGPNDTDIDGLVGTPDMDGSPADPLQVVLVVCVVVLVLVSNLVSLVPDDVVPDPDPLNVLSSLLSNLVSQLVCVLVVHDDLVVSLVSLVVSCVVCVGHNCNLVSLLSNLSSCVSVVNNVVSVVSVD

Secondary structure (DSSP, 8-state):
----------------------------EEEEETTEEEEEEEEEEEEE-SSEEEEEETTEEEEEEGGGEEEEE-TT--HHHHHHHHHHHTT-HHHHHHHHHTS-TTT---HHHHHHHHHHHHHHHHHHHHTTSS-HHHHHHHHHHHHHH-TT-TTHHHHHHHHHHHHHHTT-HHHHHHHT-

Sequence (181 aa):
MMKRFQKNQLVVALVLLVLVQPVFGQVNDQVYLKSSPKEAIRGLIDDITSTEVVLRANGNPRRLASNQISRIQFANAPADLLQAAAAYRREQFNEAKAGLQGINLDDVQDKWVKEEIAFMLASIDAKSALAGEGDKIAAGTLLVGFVENYASSFHYYEAVELIADLLYSVGNFKNSAEYYQ

pLDDT: mean 89.19, std 16.88, range [40.28, 98.62]